Protein AF-A0A9P6N6Z7-F1 (afdb_monomer)

Mean predicted aligned error: 14.03 Å

Solvent-accessible surface area (backbone atoms only — not comparable to full-atom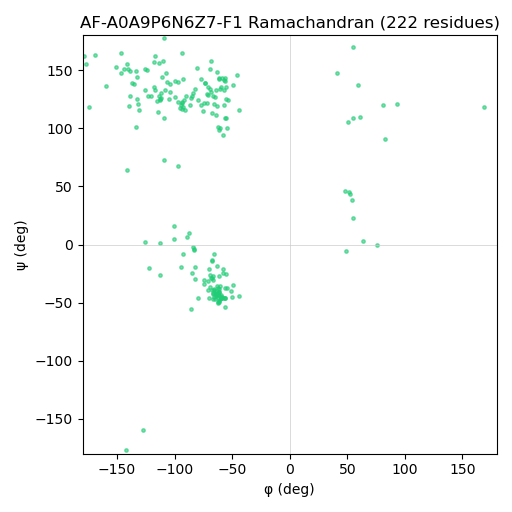 values): 13545 Å² total; per-residue (Å²): 134,88,87,88,78,89,86,85,85,86,78,91,86,90,84,91,84,88,83,84,89,80,95,73,78,93,70,88,68,78,80,78,77,77,75,71,78,76,74,77,78,51,69,67,64,59,51,46,61,36,63,29,75,44,78,46,77,44,58,71,94,42,78,60,56,83,86,56,52,42,68,58,45,29,52,38,48,38,50,26,29,54,73,70,64,40,59,57,97,86,40,73,52,62,64,78,38,30,39,78,43,83,55,79,81,72,103,68,63,38,53,29,40,39,38,34,24,61,19,39,63,55,40,50,50,51,62,70,47,34,44,79,32,35,39,70,56,28,80,60,34,62,47,76,71,64,66,32,78,29,75,35,43,68,36,49,61,85,64,44,71,86,42,68,67,52,50,48,49,38,20,57,69,60,76,42,68,64,82,47,55,74,47,57,42,71,73,41,72,43,57,86,92,48,61,44,20,28,35,39,35,27,19,58,47,61,68,58,31,53,45,42,66,71,66,46,46,44,53,96,92,38,77,42

Secondary structure (DSSP, 8-state):
-----------------------------------PPPPPPPHHHHHHTS--EEEEEPPTT--TTTT--HHHHHHHHHHHHHHTT-EETTEEP-EEEEEEEP--SSS----EEEEEESSHHHHHHHHHTHHHHHHHH-TT---PPP-EEEEEEEEETT--TTSHHHHHHHHHHTT--GGGEEEEEEEE---TT--EEEEEEEES-HHHHHHHHHH--EETTEE-

Sequence (224 aa):
MSLYVNHVLRPFWRTTTNRLWSTVASATQPAKQVKVPLKPPTNKMINEFKSAKIIIRVPVDKDPCVKLKPKELTCKINAALLMINAKIDDNIIQVKGASRLPSGDLLHCQDILLIHTYNHIAAHWILENCHCWTEIVHKDFTTMRPTFPVLLQSVPTKFDPADPNFIKELANQNHLPIEVFHTIHWLVKPIPPKTNGSLIIHVFDKLLAAKIGCSDLVFDGLVL

pLDDT: mean 78.18, std 20.42, range [26.92, 96.19]

Foldseek 3Di:
DDDDDDDDDDDDDDDDDDDDDDDDDDDPDDPDPPPDPPDPDDPVVVQQQAKDKDKDWADQVDDFPPVDDFVRLQVLQLVLQVVVVPDDPNHRQHWPIKDWDFPDDDDRTTTMIMTIGRGVVSVVSCVQCVQRRQCSSGVRRHDDHDWDKAKAWFAFLPQDQVDVVSLVQQCVQQVHDSQQWDGKDFPDRDDPPDGIGMIITIGRDPVVRVCCNVPATDDPNDGD

Structure (mmCIF, N/CA/C/O backbone):
data_AF-A0A9P6N6Z7-F1
#
_entry.id   AF-A0A9P6N6Z7-F1
#
loop_
_atom_site.group_PDB
_atom_site.id
_atom_site.type_symbol
_atom_site.label_atom_id
_atom_site.label_alt_id
_atom_site.label_comp_id
_atom_site.label_asym_id
_atom_site.label_entity_id
_atom_site.label_seq_id
_atom_site.pdbx_PDB_ins_code
_atom_site.Cartn_x
_atom_site.Cartn_y
_atom_site.Cartn_z
_atom_site.occupancy
_atom_site.B_iso_or_equiv
_atom_site.auth_seq_id
_atom_site.auth_comp_id
_atom_site.auth_asym_id
_atom_site.auth_atom_id
_atom_site.pdbx_PDB_model_num
ATOM 1 N N . MET A 1 1 ? 41.442 -16.146 55.920 1.00 34.59 1 MET A N 1
ATOM 2 C CA . MET A 1 1 ? 41.633 -16.510 54.497 1.00 34.59 1 MET A CA 1
ATOM 3 C C . MET A 1 1 ? 42.062 -17.969 54.486 1.00 34.59 1 MET A C 1
ATOM 5 O O . MET A 1 1 ? 43.150 -18.255 54.947 1.00 34.59 1 MET A O 1
ATOM 9 N N . SER A 1 2 ? 41.131 -18.920 54.397 1.00 29.80 2 SER A N 1
ATOM 10 C CA . SER A 1 2 ? 40.526 -19.441 53.158 1.00 29.80 2 SER A CA 1
ATOM 11 C C . SER A 1 2 ? 41.574 -19.855 52.127 1.00 29.80 2 SER A C 1
ATOM 13 O O . SER A 1 2 ? 42.195 -18.987 51.524 1.00 29.80 2 SER A O 1
ATOM 15 N N . LEU A 1 3 ? 41.758 -21.166 51.960 1.00 28.33 3 LEU A N 1
ATOM 16 C CA . LEU A 1 3 ? 41.359 -21.916 50.763 1.00 28.33 3 LEU A CA 1
ATOM 17 C C . LEU A 1 3 ? 41.622 -23.409 51.033 1.00 28.33 3 LEU A C 1
ATOM 19 O O . LEU A 1 3 ? 42.756 -23.808 51.273 1.00 28.33 3 LEU A O 1
ATOM 23 N N . TYR A 1 4 ? 40.570 -24.227 51.005 1.00 26.92 4 TYR A N 1
ATOM 24 C CA . TYR A 1 4 ? 40.668 -25.687 50.936 1.00 26.92 4 TYR A CA 1
ATOM 25 C C . TYR A 1 4 ? 39.936 -26.122 49.667 1.00 26.92 4 TYR A C 1
ATOM 27 O O . TYR A 1 4 ? 38.800 -25.712 49.429 1.00 26.92 4 TYR A O 1
ATOM 35 N N . VAL A 1 5 ? 40.615 -26.909 48.839 1.00 2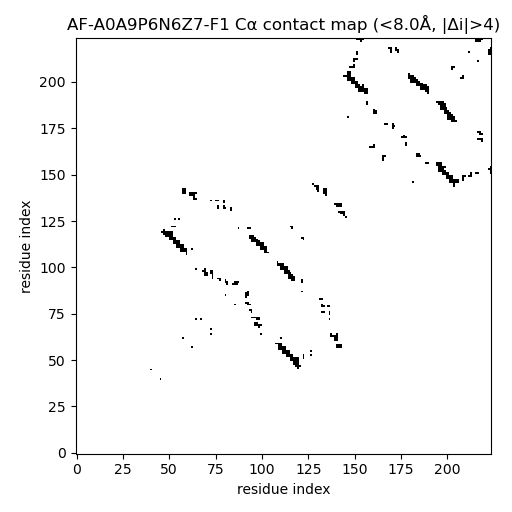9.58 5 VAL A N 1
ATOM 36 C CA . VAL A 1 5 ? 40.144 -27.416 47.548 1.00 29.58 5 VAL A CA 1
ATOM 37 C C . VAL A 1 5 ? 40.213 -28.939 47.596 1.00 29.58 5 VAL A C 1
ATOM 39 O O . VAL A 1 5 ? 41.276 -29.455 47.914 1.00 29.58 5 VAL A O 1
ATOM 42 N N . ASN A 1 6 ? 39.074 -29.568 47.256 1.00 29.89 6 ASN A N 1
ATOM 43 C CA . ASN A 1 6 ? 38.790 -30.898 46.666 1.00 29.89 6 ASN A CA 1
ATOM 44 C C . ASN A 1 6 ? 39.589 -32.128 47.153 1.00 29.89 6 ASN A C 1
ATOM 46 O O . ASN A 1 6 ? 40.765 -32.062 47.449 1.00 29.89 6 ASN A O 1
ATOM 50 N N . HIS A 1 7 ? 39.088 -33.358 47.215 1.00 27.53 7 HIS A N 1
ATOM 51 C CA . HIS A 1 7 ? 37.983 -34.122 46.617 1.00 27.53 7 HIS A CA 1
ATOM 52 C C . HIS A 1 7 ? 37.438 -35.052 47.759 1.00 27.53 7 HIS A C 1
ATOM 54 O O . HIS A 1 7 ? 37.930 -34.963 48.876 1.00 27.53 7 HIS A O 1
ATOM 60 N N . VAL A 1 8 ? 36.469 -35.974 47.676 1.00 30.36 8 VAL A N 1
ATOM 61 C CA . VAL A 1 8 ? 36.224 -37.048 46.704 1.00 30.36 8 VAL A CA 1
ATOM 62 C C . VAL A 1 8 ? 34.922 -37.818 47.083 1.00 30.36 8 VAL A C 1
ATOM 64 O O . VAL A 1 8 ? 34.523 -37.828 48.242 1.00 30.36 8 VAL A O 1
ATOM 67 N N . LEU A 1 9 ? 34.380 -38.556 46.100 1.00 28.14 9 LEU A N 1
ATOM 68 C CA . LEU A 1 9 ? 33.586 -39.809 46.157 1.00 28.14 9 LEU A CA 1
ATOM 69 C C . LEU A 1 9 ? 32.074 -39.793 46.484 1.00 28.14 9 LEU A C 1
ATOM 71 O O . LEU A 1 9 ? 31.627 -39.498 47.585 1.00 28.14 9 LEU A O 1
ATOM 75 N N . ARG A 1 10 ? 31.301 -40.301 45.506 1.00 39.69 10 ARG A N 1
ATOM 76 C CA . ARG A 1 10 ? 30.039 -41.048 45.706 1.00 39.69 10 ARG A CA 1
ATOM 77 C C . ARG A 1 10 ? 30.373 -42.506 46.065 1.00 39.69 10 ARG A C 1
ATOM 79 O O . ARG A 1 10 ? 31.397 -42.993 45.584 1.00 39.69 10 ARG A O 1
ATOM 86 N N . PRO A 1 11 ? 29.520 -43.223 46.821 1.00 37.03 11 PRO A N 1
ATOM 87 C CA . PRO A 1 11 ? 28.630 -44.240 46.207 1.00 37.03 11 PRO A CA 1
ATOM 88 C C . PRO A 1 11 ? 27.203 -44.252 46.832 1.00 37.03 11 PRO A C 1
ATOM 90 O O . PRO A 1 11 ? 27.003 -43.716 47.913 1.00 37.03 11 PRO A O 1
ATOM 93 N N . PHE A 1 12 ? 26.121 -44.629 46.123 1.00 34.72 12 PHE A N 1
ATOM 94 C CA . PHE A 1 12 ? 25.569 -46.003 45.954 1.00 34.72 12 PHE A CA 1
ATOM 95 C C . PHE A 1 12 ? 25.289 -46.658 47.333 1.00 34.72 12 PHE A C 1
ATOM 97 O O . PHE A 1 12 ? 26.226 -46.774 48.107 1.00 34.72 12 PHE A O 1
ATOM 104 N N . TRP A 1 13 ? 24.041 -46.874 47.798 1.00 30.17 13 TRP A N 1
ATOM 105 C CA . TRP A 1 13 ? 23.161 -48.056 47.606 1.00 30.17 13 TRP A CA 1
ATOM 106 C C . TRP A 1 13 ? 21.698 -47.793 48.094 1.00 30.17 13 TRP A C 1
ATOM 108 O O . TRP A 1 13 ? 21.442 -46.857 48.846 1.00 30.17 13 TRP A O 1
ATOM 118 N N . ARG A 1 14 ? 20.745 -48.641 47.656 1.00 32.81 14 ARG A N 1
ATOM 119 C CA . ARG A 1 14 ? 19.289 -48.716 47.987 1.00 32.81 14 ARG A CA 1
ATOM 120 C C . ARG A 1 14 ? 18.978 -49.146 49.438 1.00 32.81 14 ARG A C 1
ATOM 122 O O . ARG A 1 14 ? 19.764 -49.910 49.971 1.00 32.81 14 ARG A O 1
ATOM 129 N N . THR A 1 15 ? 17.774 -48.811 49.950 1.00 33.97 15 THR A N 1
ATOM 130 C CA . THR A 1 15 ? 16.633 -49.712 50.351 1.00 33.97 15 THR A CA 1
ATOM 131 C C . THR A 1 15 ? 15.584 -48.909 51.149 1.00 33.97 15 THR A C 1
ATOM 133 O O . THR A 1 15 ? 15.941 -48.215 52.089 1.00 33.97 15 THR A O 1
ATOM 136 N N . THR A 1 16 ? 14.331 -48.767 50.700 1.00 37.47 16 THR A N 1
ATOM 137 C CA . THR A 1 16 ? 13.156 -49.658 50.885 1.00 37.47 16 THR A CA 1
ATOM 138 C C . THR A 1 16 ? 12.727 -49.865 52.341 1.00 37.47 16 THR A C 1
ATOM 140 O O . THR A 1 16 ? 13.334 -50.657 53.052 1.00 37.47 16 THR A O 1
ATOM 143 N N . THR A 1 17 ? 11.573 -49.302 52.718 1.00 35.84 17 THR A N 1
ATOM 144 C CA . THR A 1 17 ? 10.647 -49.942 53.666 1.00 35.84 17 THR A CA 1
ATOM 145 C C . THR A 1 17 ? 9.229 -49.920 53.094 1.00 35.84 17 THR A C 1
ATOM 147 O O . THR A 1 17 ? 8.630 -48.876 52.847 1.00 35.84 17 THR A O 1
ATOM 150 N N . ASN A 1 18 ? 8.721 -51.126 52.842 1.00 35.78 18 ASN A N 1
ATOM 151 C CA . ASN A 1 18 ? 7.330 -51.416 52.531 1.00 35.78 18 ASN A CA 1
ATOM 152 C C . ASN A 1 18 ? 6.476 -51.236 53.796 1.00 35.78 18 ASN A C 1
ATOM 154 O O . ASN A 1 18 ? 6.821 -51.777 54.846 1.00 35.78 18 ASN A O 1
ATOM 158 N N . ARG A 1 19 ? 5.316 -50.582 53.676 1.00 34.50 19 ARG A N 1
ATOM 159 C CA . ARG A 1 19 ? 4.151 -50.873 54.525 1.00 34.50 19 ARG A CA 1
ATOM 160 C C . ARG A 1 19 ? 3.068 -51.503 53.660 1.00 34.50 19 ARG A C 1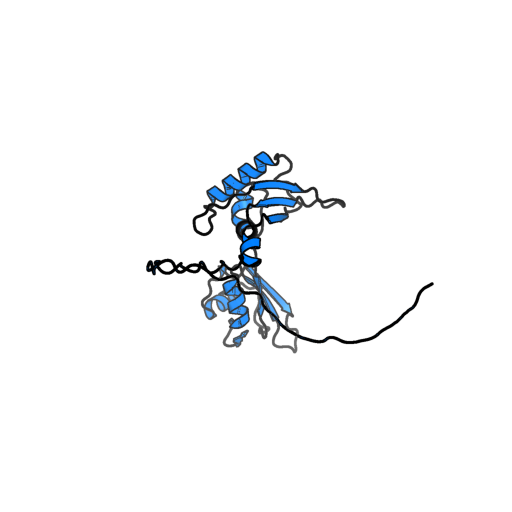
ATOM 162 O O . ARG A 1 19 ? 2.707 -50.959 52.621 1.00 34.50 19 ARG A O 1
ATOM 169 N N . LEU A 1 20 ? 2.612 -52.672 54.101 1.00 38.78 20 LEU A N 1
ATOM 170 C CA . LEU A 1 20 ? 1.551 -53.475 53.502 1.00 38.78 20 LEU A CA 1
ATOM 171 C C . LEU A 1 20 ? 0.188 -53.158 54.147 1.00 38.78 20 LEU A C 1
ATOM 173 O O . LEU A 1 20 ? 0.139 -52.656 55.269 1.00 38.78 20 LEU A O 1
ATOM 177 N N . TRP A 1 21 ? -0.860 -53.601 53.441 1.00 29.50 21 TRP A N 1
ATOM 178 C CA . TRP A 1 21 ? -2.305 -53.648 53.745 1.00 29.50 21 TRP A CA 1
ATOM 179 C C . TRP A 1 21 ? -3.096 -52.428 53.241 1.00 29.50 21 TRP A C 1
ATOM 181 O O . TRP A 1 21 ? -2.801 -51.297 53.595 1.00 29.50 21 TRP A O 1
ATOM 191 N N . SER A 1 22 ? -4.112 -52.568 52.384 1.00 34.16 22 SER A N 1
ATOM 192 C CA . SER A 1 22 ? -5.054 -53.678 52.171 1.00 34.16 22 SER A CA 1
ATOM 193 C C . SER A 1 22 ? -5.560 -53.733 50.719 1.00 34.16 22 SER A C 1
ATOM 195 O O . SER A 1 22 ? -5.609 -52.723 50.019 1.00 34.16 22 SER A O 1
ATOM 197 N N . THR A 1 23 ? -5.936 -54.932 50.271 1.00 43.78 23 THR A N 1
ATOM 198 C CA . THR A 1 23 ? -6.615 -55.181 48.994 1.00 43.78 23 THR A CA 1
ATOM 199 C C . THR A 1 23 ? -8.085 -54.789 49.124 1.00 43.78 23 THR A C 1
ATOM 201 O O . THR A 1 23 ? -8.802 -55.376 49.930 1.00 43.78 23 THR A O 1
ATOM 204 N N . VAL A 1 24 ? -8.543 -53.836 48.311 1.00 37.16 24 VAL A N 1
ATOM 205 C CA . VAL A 1 24 ? -9.971 -53.571 48.091 1.00 37.16 24 VAL A CA 1
ATOM 206 C C . VAL A 1 24 ? -10.276 -53.829 46.620 1.00 37.16 24 VAL A C 1
ATOM 208 O O . VAL A 1 24 ? -9.509 -53.450 45.737 1.00 37.16 24 VAL A O 1
ATOM 211 N N . ALA A 1 25 ? -11.367 -54.561 46.414 1.00 37.50 25 ALA A N 1
ATOM 212 C CA . ALA A 1 25 ? -11.819 -55.190 45.185 1.00 37.50 25 ALA A CA 1
ATOM 213 C C . ALA A 1 25 ? -11.754 -54.308 43.926 1.00 37.50 25 ALA A C 1
ATOM 215 O O . ALA A 1 25 ? -12.013 -53.105 43.959 1.00 37.50 25 ALA A O 1
ATOM 216 N N . SER A 1 26 ? -11.469 -54.963 42.799 1.00 41.62 26 SER A N 1
ATOM 217 C CA . SER A 1 26 ? -11.518 -54.408 41.450 1.00 41.62 26 SER A CA 1
ATOM 218 C C . SER A 1 26 ? -12.882 -53.786 41.148 1.00 41.62 26 SER A C 1
ATOM 220 O O . SER A 1 26 ? -13.825 -54.479 40.776 1.00 41.62 26 SER A O 1
ATOM 222 N N . ALA A 1 27 ? -12.971 -52.464 41.251 1.00 42.06 27 ALA A N 1
ATOM 223 C CA . ALA A 1 27 ? -13.946 -51.692 40.504 1.00 42.06 27 ALA A CA 1
ATOM 224 C C . ALA A 1 27 ? -13.281 -51.282 39.188 1.00 42.06 27 ALA A C 1
ATOM 226 O O . ALA A 1 27 ? -12.286 -50.554 39.193 1.00 42.06 27 ALA A O 1
ATOM 227 N N . THR A 1 28 ? -13.808 -51.767 38.065 1.00 45.19 28 THR A N 1
ATOM 228 C CA . THR A 1 28 ? -13.439 -51.312 36.722 1.00 45.19 28 THR A CA 1
ATOM 229 C C . THR A 1 28 ? -13.704 -49.810 36.635 1.00 45.19 28 THR A C 1
ATOM 231 O O . THR A 1 28 ? -14.829 -49.375 36.400 1.00 45.19 28 THR A O 1
ATOM 234 N N . GLN A 1 29 ? -12.679 -48.998 36.890 1.00 45.88 29 GLN A N 1
ATOM 235 C CA . GLN A 1 29 ? -12.749 -47.563 36.651 1.00 45.88 29 GLN A CA 1
ATOM 236 C C . GLN A 1 29 ? -12.805 -47.346 35.134 1.00 45.88 29 GLN A C 1
ATOM 238 O O . GLN A 1 29 ? -11.970 -47.912 34.421 1.00 45.88 29 GLN A O 1
ATOM 243 N N . PRO A 1 30 ? -13.739 -46.529 34.612 1.00 45.84 30 PRO A N 1
ATOM 244 C CA . PRO A 1 30 ? -13.635 -46.080 33.234 1.00 45.84 30 PRO A CA 1
ATOM 245 C C . PRO A 1 30 ? -12.287 -45.371 33.085 1.00 45.84 30 PRO A C 1
ATOM 247 O O . PRO A 1 30 ? -11.894 -44.591 33.957 1.00 45.84 30 PRO A O 1
ATOM 250 N N . ALA A 1 31 ? -11.556 -45.702 32.020 1.00 50.56 31 ALA A N 1
ATOM 251 C CA . ALA A 1 31 ? -10.225 -45.177 31.750 1.00 50.56 31 ALA A CA 1
ATOM 252 C C . ALA A 1 31 ? -10.191 -43.662 32.004 1.00 50.56 31 ALA A C 1
ATOM 254 O O . ALA A 1 31 ? -10.888 -42.896 31.334 1.00 50.56 31 ALA A O 1
ATOM 255 N N . LYS A 1 32 ? -9.398 -43.227 32.994 1.00 51.97 32 LYS A N 1
ATOM 256 C CA . LYS A 1 32 ? -9.115 -41.806 33.205 1.00 51.97 32 LYS A CA 1
ATOM 257 C C . LYS A 1 32 ? -8.534 -41.283 31.900 1.00 51.97 32 LYS A C 1
ATOM 259 O O . LYS A 1 32 ? -7.407 -41.629 31.551 1.00 51.97 32 LYS A O 1
ATOM 264 N N . GLN A 1 33 ? -9.304 -40.470 31.180 1.00 57.59 33 GLN A N 1
ATOM 265 C CA . GLN A 1 33 ? -8.781 -39.710 30.057 1.00 57.59 33 GLN A CA 1
ATOM 266 C C . GLN A 1 33 ? -7.609 -38.889 30.586 1.00 57.59 33 GLN A C 1
ATOM 268 O O . GLN A 1 33 ? -7.783 -37.965 31.385 1.00 57.59 33 GLN A O 1
ATOM 273 N N . VAL A 1 34 ? -6.399 -39.275 30.188 1.00 57.56 34 VAL A N 1
ATOM 274 C CA . VAL A 1 34 ? -5.201 -38.481 30.416 1.00 57.56 34 VAL A CA 1
ATOM 275 C C . VAL A 1 34 ? -5.431 -37.188 29.645 1.00 57.56 34 VAL A C 1
ATOM 277 O O . VAL A 1 34 ? -5.328 -37.165 28.421 1.00 57.56 34 VAL A O 1
ATOM 280 N N . LYS A 1 35 ? -5.811 -36.115 30.349 1.00 63.41 35 LYS A N 1
ATOM 281 C CA . LYS A 1 35 ? -5.791 -34.768 29.781 1.00 63.41 35 LYS A CA 1
ATOM 282 C C . LYS A 1 35 ? -4.337 -34.487 29.427 1.00 63.41 35 LYS A C 1
ATOM 284 O O . LYS A 1 35 ? -3.536 -34.177 30.306 1.00 63.41 35 LYS A O 1
ATOM 289 N N . VAL A 1 36 ? -3.989 -34.664 28.156 1.00 65.50 36 VAL A N 1
ATOM 290 C CA . VAL A 1 36 ? -2.710 -34.202 27.622 1.00 65.50 36 VAL A CA 1
ATOM 291 C C . VAL A 1 36 ? -2.619 -32.715 27.980 1.00 65.50 36 VAL A C 1
ATOM 293 O O . VAL A 1 36 ? -3.565 -31.981 27.675 1.00 65.50 36 VAL A O 1
ATOM 296 N N . PRO A 1 37 ? -1.559 -32.254 28.667 1.00 68.00 37 PRO A N 1
ATOM 297 C CA . PRO A 1 37 ? -1.398 -30.835 28.936 1.00 68.00 37 PRO A CA 1
ATOM 298 C C . PRO A 1 37 ? -1.409 -30.105 27.596 1.00 68.00 37 PRO A C 1
ATOM 300 O O . PRO A 1 37 ? -0.586 -30.411 26.727 1.00 68.00 37 PRO A O 1
ATOM 303 N N . LEU A 1 38 ? -2.355 -29.181 27.396 1.00 74.75 38 LEU A N 1
ATOM 304 C CA . LEU A 1 38 ? -2.314 -28.323 26.219 1.00 74.75 38 LEU A CA 1
ATOM 305 C C . LEU A 1 38 ? -0.950 -27.636 26.208 1.00 74.75 38 LEU A C 1
ATOM 307 O O . LEU A 1 38 ? -0.553 -27.016 27.198 1.00 74.75 38 LEU A O 1
ATOM 311 N N . LYS A 1 39 ? -0.220 -27.776 25.096 1.00 80.62 39 LYS A N 1
ATOM 312 C CA . LYS A 1 39 ? 1.012 -27.014 24.903 1.00 80.62 39 LYS A CA 1
ATOM 313 C C . LYS A 1 39 ? 0.665 -25.530 25.056 1.00 80.62 39 LYS A C 1
ATOM 315 O O . LYS A 1 39 ? -0.362 -25.105 24.519 1.00 80.62 39 LYS A O 1
ATOM 320 N N . PRO A 1 40 ? 1.483 -24.750 25.782 1.00 82.62 40 PRO A N 1
ATOM 321 C CA . PRO A 1 40 ? 1.248 -23.323 25.898 1.00 82.62 40 PRO A CA 1
ATOM 322 C C . PRO A 1 40 ? 1.203 -22.702 24.493 1.00 82.62 40 PRO A C 1
ATOM 324 O O . PRO A 1 40 ? 1.937 -23.154 23.604 1.00 82.62 40 PRO A O 1
ATOM 327 N N . PRO A 1 41 ? 0.339 -21.698 24.271 1.00 83.75 41 PRO A N 1
ATOM 328 C CA . PRO A 1 41 ? 0.243 -21.039 22.980 1.00 83.75 41 PRO A CA 1
ATOM 329 C C . PRO A 1 41 ? 1.608 -20.481 22.579 1.00 83.75 41 PRO A C 1
ATOM 331 O O . PRO A 1 41 ? 2.377 -19.993 23.409 1.00 83.75 41 PRO A O 1
ATOM 334 N N . THR A 1 42 ? 1.927 -20.570 21.290 1.00 88.50 42 THR A N 1
ATOM 335 C CA . THR A 1 42 ? 3.196 -20.055 20.775 1.00 88.50 42 THR A CA 1
ATOM 336 C C . THR A 1 42 ? 3.265 -18.542 20.981 1.00 88.50 42 THR A C 1
ATOM 338 O O . THR A 1 42 ? 2.253 -17.850 20.873 1.00 88.50 42 THR A O 1
ATOM 341 N N . ASN A 1 43 ? 4.470 -18.002 21.186 1.00 84.75 43 ASN A N 1
ATOM 342 C CA . ASN A 1 43 ? 4.690 -16.553 21.275 1.00 84.75 43 ASN A CA 1
ATOM 343 C C . ASN A 1 43 ? 4.049 -15.782 20.115 1.00 84.75 43 ASN A C 1
ATOM 345 O O . ASN A 1 43 ? 3.538 -14.691 20.336 1.00 84.75 43 ASN A O 1
ATOM 349 N N . LYS A 1 44 ? 4.030 -16.363 18.908 1.00 82.56 44 LYS A N 1
ATOM 350 C CA . LYS A 1 44 ? 3.342 -15.800 17.742 1.00 82.56 44 LYS A CA 1
ATOM 351 C C . LYS A 1 44 ? 1.853 -15.559 18.022 1.00 82.56 44 LYS A C 1
ATOM 353 O O . LYS A 1 44 ? 1.414 -14.420 17.921 1.00 82.56 44 LYS A O 1
ATOM 358 N N . MET A 1 45 ? 1.131 -16.586 18.479 1.00 82.56 45 MET A N 1
ATOM 359 C CA . MET A 1 45 ? -0.290 -16.479 18.834 1.00 82.56 45 MET A CA 1
ATOM 360 C C . MET A 1 45 ? -0.508 -15.443 19.935 1.00 82.56 45 MET A C 1
ATOM 362 O O . MET A 1 45 ? -1.373 -14.592 19.815 1.00 82.56 45 MET A O 1
ATOM 366 N N . ILE A 1 46 ? 0.305 -15.458 20.997 1.00 83.25 46 ILE A N 1
ATOM 367 C CA . ILE A 1 46 ? 0.173 -14.483 22.094 1.00 83.25 46 ILE A CA 1
ATOM 368 C C . ILE A 1 46 ? 0.383 -13.053 21.580 1.00 83.25 46 ILE A C 1
ATOM 370 O O . ILE A 1 46 ? -0.315 -12.129 21.996 1.00 83.25 46 ILE A O 1
ATOM 374 N N . ASN A 1 47 ? 1.363 -12.855 20.6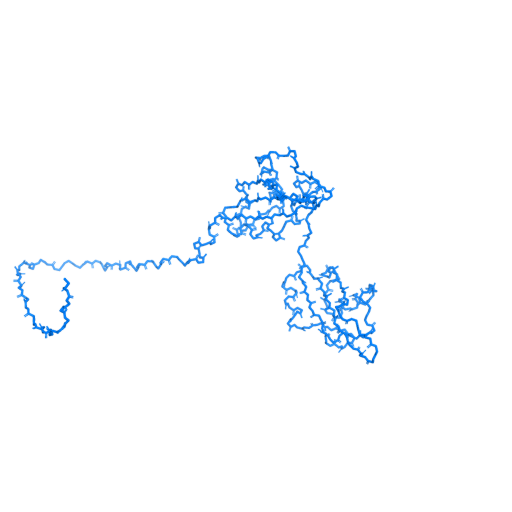97 1.00 81.25 47 ASN A N 1
ATOM 375 C CA . ASN A 1 47 ? 1.713 -11.537 20.192 1.00 81.25 47 ASN A CA 1
ATOM 376 C C . ASN A 1 47 ? 0.656 -10.978 19.239 1.00 81.25 47 ASN A C 1
ATOM 378 O O . ASN A 1 47 ? 0.449 -9.772 19.243 1.00 81.25 47 ASN A O 1
ATOM 382 N N . GLU A 1 48 ? -0.044 -11.823 18.482 1.00 78.75 48 GLU A N 1
ATOM 383 C CA . GLU A 1 48 ? -1.144 -11.398 17.608 1.00 78.75 48 GLU A CA 1
ATOM 384 C C . GLU A 1 48 ? -2.233 -10.643 18.382 1.00 78.75 48 GLU A C 1
ATOM 386 O O . GLU A 1 48 ? -2.718 -9.624 17.897 1.00 78.75 48 GLU A O 1
ATOM 391 N N . PHE A 1 49 ? -2.534 -11.054 19.619 1.00 79.31 49 PHE A N 1
ATOM 392 C CA . PHE A 1 49 ? -3.545 -10.414 20.471 1.00 79.31 49 PHE A CA 1
ATOM 393 C C . PHE A 1 49 ? -3.052 -9.185 21.246 1.00 79.31 49 PHE A C 1
ATOM 395 O O . PHE A 1 49 ? -3.848 -8.538 21.929 1.00 79.31 49 PHE A O 1
ATOM 402 N N . LYS A 1 50 ? -1.760 -8.837 21.188 1.00 85.38 50 LYS A N 1
ATOM 403 C CA . LYS A 1 50 ? -1.257 -7.664 21.915 1.00 85.38 50 LYS A CA 1
ATOM 404 C C . LYS A 1 50 ? -1.690 -6.375 21.237 1.00 85.38 50 LYS A C 1
ATOM 406 O O . LYS A 1 50 ? -1.617 -6.239 20.019 1.00 85.38 50 LYS A O 1
ATOM 411 N N . SER A 1 51 ? -2.072 -5.395 22.050 1.00 87.06 51 SER A N 1
ATOM 412 C CA . SER A 1 51 ? -2.361 -4.049 21.565 1.00 87.06 51 SER A CA 1
ATOM 413 C C . SER A 1 51 ? -1.145 -3.435 20.882 1.00 87.06 51 SER A C 1
ATOM 415 O O . SER A 1 51 ? -0.036 -3.475 21.415 1.00 87.06 51 SER A O 1
ATOM 417 N N . ALA A 1 52 ? -1.382 -2.813 19.732 1.00 90.06 52 ALA A N 1
ATOM 418 C CA . ALA A 1 52 ? -0.351 -2.183 18.926 1.00 90.06 52 ALA A CA 1
ATOM 419 C C . ALA A 1 52 ? -0.598 -0.678 18.795 1.00 90.06 52 ALA A C 1
ATOM 421 O O . ALA A 1 52 ? -1.723 -0.183 18.942 1.00 90.06 52 ALA A O 1
ATOM 422 N N . LYS A 1 53 ? 0.480 0.052 18.515 1.00 90.00 53 LYS A N 1
ATOM 423 C CA . LYS A 1 53 ? 0.446 1.480 18.210 1.00 90.00 53 LYS A CA 1
ATOM 424 C C . LYS A 1 53 ? 0.965 1.683 16.798 1.00 90.00 53 LYS A C 1
ATOM 426 O O . LYS A 1 53 ? 1.986 1.096 16.448 1.00 90.00 53 LYS A O 1
ATOM 431 N N . ILE A 1 54 ? 0.288 2.516 16.024 1.00 90.00 54 ILE A N 1
ATOM 432 C CA . ILE A 1 54 ? 0.731 2.900 14.683 1.00 90.00 54 ILE A CA 1
ATOM 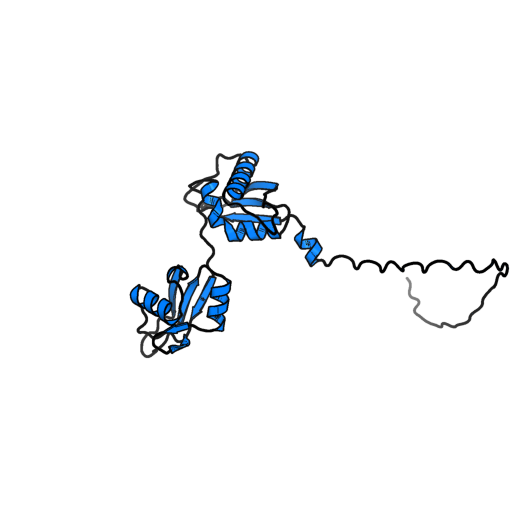433 C C . ILE A 1 54 ? 0.841 4.412 14.586 1.00 90.00 54 ILE A C 1
ATOM 435 O O . ILE A 1 54 ? 0.125 5.149 15.265 1.00 90.00 54 ILE A O 1
ATOM 439 N N . ILE A 1 55 ? 1.765 4.842 13.739 1.00 87.44 55 ILE A N 1
ATOM 440 C CA . ILE A 1 55 ? 2.059 6.237 13.457 1.00 87.44 55 ILE A CA 1
ATOM 441 C C . ILE A 1 55 ? 1.705 6.487 11.998 1.00 87.44 55 ILE A C 1
ATOM 443 O O . ILE A 1 55 ? 2.239 5.821 11.112 1.00 87.44 55 ILE A O 1
ATOM 447 N N . ILE A 1 56 ? 0.824 7.454 11.760 1.00 84.12 56 ILE A N 1
ATOM 448 C CA . ILE A 1 56 ? 0.514 7.944 10.419 1.00 84.12 56 ILE A CA 1
ATOM 449 C C . ILE A 1 56 ? 1.024 9.370 10.312 1.00 84.12 56 ILE A C 1
ATOM 451 O O . ILE A 1 56 ? 0.712 10.223 11.144 1.00 84.12 56 ILE A O 1
ATOM 455 N N . ARG A 1 57 ? 1.843 9.601 9.291 1.00 78.81 57 ARG A N 1
ATOM 456 C CA . ARG A 1 57 ? 2.420 10.907 8.996 1.00 78.81 57 ARG A CA 1
ATOM 457 C C . ARG A 1 57 ? 1.426 11.731 8.191 1.00 78.81 57 ARG A C 1
ATOM 459 O O . ARG A 1 57 ? 0.892 11.244 7.197 1.00 78.81 57 ARG A O 1
ATOM 466 N N . VAL A 1 58 ? 1.197 12.964 8.622 1.00 72.94 58 VAL A N 1
ATOM 467 C CA . VAL A 1 58 ? 0.366 13.936 7.911 1.00 72.94 58 VAL A CA 1
ATOM 468 C C . VAL A 1 58 ? 1.270 14.784 6.998 1.00 72.94 58 VAL A C 1
ATOM 470 O O . VAL A 1 58 ? 2.423 15.046 7.361 1.00 72.94 58 VAL A O 1
ATOM 473 N N . PRO A 1 59 ? 0.822 15.163 5.787 1.00 67.06 59 PRO A N 1
ATOM 474 C CA . PRO A 1 59 ? 1.560 16.101 4.939 1.00 67.06 59 PRO A CA 1
ATOM 475 C C . PRO A 1 59 ? 1.720 17.480 5.609 1.00 67.06 59 PRO A C 1
ATOM 477 O O . PRO A 1 59 ? 0.811 17.951 6.279 1.00 67.06 59 PRO A O 1
ATOM 480 N N . VAL A 1 60 ? 2.882 18.115 5.417 1.00 60.28 60 VAL A N 1
ATOM 481 C CA . VAL A 1 60 ? 3.345 19.313 6.159 1.00 60.28 60 VAL A CA 1
ATOM 482 C C . VAL A 1 60 ? 2.504 20.564 5.884 1.00 60.28 60 VAL A C 1
ATOM 484 O O . VAL A 1 60 ? 2.341 21.408 6.760 1.00 60.28 60 VAL A O 1
ATOM 487 N N . ASP A 1 61 ? 1.933 20.677 4.686 1.00 60.75 61 ASP A N 1
ATOM 488 C CA . ASP A 1 61 ? 1.276 21.911 4.229 1.00 60.75 61 ASP A CA 1
ATOM 489 C C . ASP A 1 61 ? -0.165 22.058 4.726 1.00 60.75 61 ASP A C 1
ATOM 491 O O . ASP A 1 61 ? -0.845 23.047 4.438 1.00 60.75 61 ASP A O 1
ATOM 495 N N . LYS A 1 62 ? -0.668 21.047 5.433 1.00 60.06 62 LYS A N 1
ATOM 496 C CA . LYS A 1 62 ? -2.053 20.973 5.862 1.00 60.06 62 LYS A CA 1
ATOM 497 C C . LYS A 1 62 ? -2.109 20.444 7.279 1.00 60.06 62 LYS A C 1
ATOM 499 O O . LYS A 1 62 ? -1.598 19.365 7.551 1.00 60.06 62 LYS A O 1
ATOM 504 N N . ASP A 1 63 ? -2.795 21.170 8.152 1.00 61.88 63 ASP A N 1
ATOM 505 C CA . ASP A 1 63 ? -2.975 20.770 9.546 1.00 61.88 63 ASP A CA 1
ATOM 506 C C . ASP A 1 63 ? -4.440 20.342 9.795 1.00 61.88 63 ASP A C 1
ATOM 508 O O . ASP A 1 63 ? -5.245 21.076 10.381 1.00 61.88 63 ASP A O 1
ATOM 512 N N . PRO A 1 64 ? -4.850 19.164 9.276 1.00 56.53 64 PRO A N 1
ATOM 513 C CA . PRO A 1 64 ? -6.231 18.686 9.291 1.00 56.53 64 PRO A CA 1
ATOM 514 C C . PRO A 1 64 ? -6.790 18.457 10.699 1.00 56.53 64 PRO A C 1
ATOM 516 O O . PRO A 1 64 ? -8.002 18.341 10.875 1.00 56.53 64 PRO A O 1
ATOM 519 N N . CYS A 1 65 ? -5.925 18.333 11.710 1.00 56.22 65 CYS A N 1
ATOM 520 C CA . CYS A 1 65 ? -6.302 17.774 13.004 1.00 56.22 65 CYS A CA 1
ATOM 521 C C . CYS A 1 65 ? -5.978 18.666 14.213 1.00 56.22 65 CYS A C 1
ATOM 523 O O . CYS A 1 65 ? -6.321 18.249 15.320 1.00 56.22 65 CYS A O 1
ATOM 525 N N . VAL A 1 66 ? -5.423 19.884 14.050 1.00 58.31 66 VAL A N 1
ATOM 526 C CA . VAL A 1 66 ? -5.095 20.810 15.174 1.00 58.31 66 VAL A CA 1
ATOM 527 C C . VAL A 1 66 ? -6.189 20.907 16.214 1.00 58.31 66 VAL A C 1
ATOM 529 O O . VAL A 1 66 ? -5.930 20.955 17.414 1.00 58.31 66 VAL A O 1
ATOM 532 N N . LYS A 1 67 ? -7.427 21.021 15.733 1.00 66.38 67 LYS A N 1
ATOM 533 C CA . LYS A 1 67 ? -8.556 21.464 16.546 1.00 66.38 67 LYS A CA 1
ATOM 534 C C . LYS A 1 67 ? -9.312 20.305 17.191 1.00 66.38 67 LYS A C 1
ATOM 536 O O . LYS A 1 67 ? -10.199 20.560 17.998 1.00 66.38 67 LYS A O 1
ATOM 541 N N . LEU A 1 68 ? -8.997 19.055 16.842 1.00 76.38 68 LEU A N 1
ATOM 542 C CA . LEU A 1 68 ? -9.753 17.893 17.309 1.00 76.38 68 LEU A CA 1
ATOM 543 C C . LEU A 1 68 ? -9.186 17.359 18.621 1.00 76.38 68 LEU A C 1
ATOM 545 O O . LEU A 1 68 ? -8.004 17.029 18.729 1.00 76.38 68 LEU A O 1
ATOM 549 N N . LYS A 1 69 ? -10.056 17.199 19.622 1.00 85.31 69 LYS A N 1
ATOM 550 C CA . LYS A 1 69 ? -9.673 16.524 20.867 1.00 85.31 69 LYS A CA 1
ATOM 551 C C . LYS A 1 69 ? -9.440 15.028 20.601 1.00 85.31 69 LYS A C 1
ATOM 553 O O . LYS A 1 69 ? -10.130 14.452 19.760 1.00 85.31 69 LYS A O 1
ATOM 558 N N . PRO A 1 70 ? -8.570 14.340 21.367 1.00 87.75 70 PRO A N 1
ATOM 559 C CA . PRO A 1 70 ? -8.290 12.911 21.172 1.00 87.75 70 PRO A CA 1
ATOM 560 C C . PRO A 1 70 ? -9.540 12.017 21.108 1.00 87.75 70 PRO A C 1
ATOM 562 O O . PRO A 1 70 ? -9.634 11.118 20.274 1.00 87.75 70 PRO A O 1
ATOM 565 N N . LYS A 1 71 ? -10.547 12.290 21.950 1.00 90.62 71 LYS A N 1
ATOM 566 C CA . LYS A 1 71 ? -11.825 11.557 21.932 1.00 90.62 71 LYS A CA 1
ATOM 567 C C . LYS A 1 71 ? -12.599 11.771 20.629 1.00 90.62 71 LYS A C 1
ATOM 569 O O . LYS A 1 71 ? -13.053 10.803 20.033 1.00 90.62 71 LYS A O 1
ATOM 574 N N . GLU A 1 72 ? -12.715 13.016 20.177 1.00 90.31 72 GLU A N 1
ATOM 575 C CA . GLU A 1 72 ? -13.412 13.367 18.932 1.00 90.31 72 GLU A CA 1
ATOM 576 C C . GLU A 1 72 ? -12.715 12.746 17.719 1.00 90.31 72 GLU A C 1
ATOM 578 O O . GLU A 1 72 ? -13.370 12.153 16.865 1.00 90.31 72 GLU A O 1
ATOM 583 N N . LEU A 1 73 ? -11.382 12.815 17.684 1.00 89.00 73 LEU A N 1
ATOM 584 C CA . LEU A 1 73 ? -10.557 12.176 16.663 1.00 89.00 73 LEU A CA 1
ATOM 585 C C . LEU A 1 73 ? -10.782 10.657 16.628 1.00 89.00 73 LEU A C 1
ATOM 587 O O . LEU A 1 73 ? -10.997 10.090 15.561 1.00 89.00 73 LEU A O 1
ATOM 591 N N . THR A 1 74 ? -10.792 10.008 17.794 1.00 93.50 74 THR A N 1
ATOM 592 C CA . THR A 1 74 ? -11.062 8.566 17.912 1.00 93.50 74 THR A CA 1
ATOM 593 C C . THR A 1 74 ? -12.444 8.214 17.354 1.00 93.50 74 THR A C 1
ATOM 595 O O . THR A 1 74 ? -12.570 7.270 16.576 1.00 93.50 74 THR A O 1
ATOM 598 N N . CYS A 1 75 ? -13.477 8.991 17.701 1.00 94.38 75 CYS A N 1
ATOM 599 C CA . CYS A 1 75 ? -14.830 8.786 17.184 1.00 94.38 75 CYS A CA 1
ATOM 600 C C . CYS A 1 75 ? -14.895 8.944 15.662 1.00 94.38 75 CYS A C 1
ATOM 602 O O . CYS A 1 75 ? -15.501 8.109 14.996 1.00 94.38 75 CYS A O 1
ATOM 604 N N . LYS A 1 76 ? -14.240 9.969 15.101 1.00 92.94 76 LYS A N 1
ATOM 605 C CA . LYS A 1 76 ? -14.191 10.177 13.647 1.00 92.94 76 LYS A CA 1
ATOM 606 C C . LYS A 1 76 ? -13.484 9.041 12.918 1.00 92.94 76 LYS A C 1
ATOM 608 O O . LYS A 1 76 ? -13.984 8.590 11.896 1.00 92.94 76 LYS A O 1
ATOM 613 N N . ILE A 1 77 ? -12.361 8.553 13.448 1.00 93.75 77 ILE A N 1
ATOM 614 C CA . ILE A 1 77 ? -11.643 7.413 12.861 1.00 93.75 77 ILE A CA 1
ATOM 615 C C . ILE A 1 77 ? -12.531 6.170 12.870 1.00 93.75 77 ILE A C 1
ATOM 617 O O . ILE A 1 77 ? -12.696 5.540 11.832 1.00 93.75 77 ILE A O 1
ATOM 621 N N . ASN A 1 78 ? -13.158 5.841 14.001 1.00 96.19 78 ASN A N 1
ATOM 622 C CA . ASN A 1 78 ? -14.059 4.689 14.067 1.00 96.19 78 ASN A CA 1
ATOM 623 C C . ASN A 1 78 ? -15.266 4.839 13.125 1.00 96.19 78 ASN A C 1
ATOM 625 O O . ASN A 1 78 ? -15.654 3.866 12.487 1.00 96.19 78 ASN A O 1
ATOM 629 N N . ALA A 1 79 ? -15.824 6.044 12.976 1.00 95.81 79 ALA A N 1
ATOM 630 C CA . ALA A 1 79 ? -16.892 6.308 12.012 1.00 95.81 79 ALA A CA 1
ATOM 631 C C . ALA A 1 79 ? -16.426 6.125 10.556 1.00 95.81 79 ALA A C 1
ATOM 633 O O . ALA A 1 79 ? -17.135 5.510 9.764 1.00 95.81 79 ALA A O 1
ATOM 634 N N . ALA A 1 80 ? -15.225 6.598 10.210 1.00 95.00 80 ALA A N 1
ATOM 635 C CA . ALA A 1 80 ? -14.641 6.413 8.883 1.00 95.00 80 ALA A CA 1
ATOM 636 C C . ALA A 1 80 ? -14.371 4.932 8.575 1.00 95.00 80 ALA A C 1
ATOM 638 O O . ALA A 1 80 ? -14.718 4.457 7.497 1.00 95.00 80 ALA A O 1
ATOM 639 N N . LEU A 1 81 ? -13.817 4.184 9.536 1.00 95.88 81 LEU A N 1
ATOM 640 C CA . LEU A 1 81 ? -13.591 2.740 9.409 1.00 95.88 81 LEU A CA 1
ATOM 641 C C . LEU A 1 81 ? -14.906 1.971 9.210 1.00 95.88 81 LEU A C 1
ATOM 643 O O . LEU A 1 81 ? -14.973 1.077 8.369 1.00 95.88 81 LEU A O 1
ATOM 647 N N . LEU A 1 82 ? -15.967 2.350 9.927 1.00 95.75 82 LEU A N 1
ATOM 648 C CA . LEU A 1 82 ? -17.306 1.793 9.723 1.00 95.75 82 LEU A CA 1
ATOM 649 C C . LEU A 1 82 ? -17.867 2.131 8.336 1.00 95.75 82 LEU A C 1
ATOM 651 O O . LEU A 1 82 ? -18.435 1.259 7.685 1.00 95.75 82 LEU A O 1
ATOM 655 N N . MET A 1 83 ? -17.681 3.368 7.865 1.00 96.19 83 MET A N 1
ATOM 656 C CA . MET A 1 83 ? -18.159 3.819 6.554 1.00 96.19 83 MET A CA 1
ATOM 657 C C . MET A 1 83 ? -17.542 3.019 5.401 1.00 96.19 83 MET A C 1
ATOM 659 O O . MET A 1 83 ? -18.233 2.724 4.430 1.00 96.19 83 MET A O 1
ATOM 663 N N . ILE A 1 84 ? -16.273 2.618 5.521 1.00 95.06 84 ILE A N 1
ATOM 664 C CA . ILE A 1 84 ? -15.603 1.761 4.529 1.00 95.06 84 ILE A CA 1
ATOM 665 C C . ILE A 1 84 ? -15.793 0.259 4.786 1.00 95.06 84 ILE A C 1
ATOM 667 O O . ILE A 1 84 ? -15.133 -0.557 4.146 1.00 95.06 84 ILE A O 1
ATOM 671 N N . ASN A 1 85 ? -16.674 -0.116 5.721 1.00 94.06 85 ASN A N 1
ATOM 672 C CA . ASN A 1 85 ? -16.942 -1.502 6.107 1.00 94.06 85 ASN A CA 1
ATOM 673 C C . ASN A 1 85 ? -15.662 -2.287 6.475 1.00 94.06 85 ASN A C 1
ATOM 675 O O . ASN A 1 85 ? -15.463 -3.429 6.053 1.00 94.06 85 ASN A O 1
ATOM 679 N N . ALA A 1 86 ? -14.764 -1.655 7.238 1.00 94.06 86 ALA A N 1
ATOM 680 C CA . ALA A 1 86 ? -13.489 -2.233 7.647 1.00 94.06 86 ALA A CA 1
ATOM 681 C C . ALA A 1 86 ? -13.690 -3.470 8.546 1.00 94.06 86 ALA A C 1
ATOM 683 O O . ALA A 1 86 ? -14.116 -3.343 9.699 1.00 94.06 86 ALA A O 1
ATOM 684 N N . LYS A 1 87 ? -13.349 -4.664 8.042 1.00 94.19 87 LYS A N 1
ATOM 685 C CA . LYS A 1 87 ? -13.496 -5.935 8.769 1.00 94.19 87 LYS A CA 1
ATOM 686 C C . LYS A 1 87 ? -12.368 -6.935 8.495 1.00 94.19 87 LYS A C 1
ATOM 688 O O . LYS A 1 87 ? -11.802 -6.946 7.405 1.00 94.19 87 LYS A O 1
ATOM 693 N N . ILE A 1 88 ? -12.081 -7.791 9.478 1.00 91.00 88 ILE A N 1
ATOM 694 C CA . ILE A 1 88 ? -11.149 -8.931 9.389 1.00 91.00 88 ILE A CA 1
ATOM 695 C C . ILE A 1 88 ? -11.858 -10.150 9.966 1.00 91.00 88 ILE A C 1
ATOM 697 O O . ILE A 1 88 ? -12.267 -10.110 11.126 1.00 91.00 88 ILE A O 1
ATOM 701 N N . ASP A 1 89 ? -12.025 -11.206 9.169 1.00 87.56 89 ASP A N 1
ATOM 702 C CA . ASP A 1 89 ? -12.744 -12.426 9.568 1.00 87.56 89 ASP A CA 1
ATOM 703 C C . ASP A 1 89 ? -14.107 -12.108 10.219 1.00 87.56 89 ASP A C 1
ATOM 705 O O . ASP A 1 89 ? -14.433 -12.581 11.305 1.00 87.56 89 ASP A O 1
ATOM 709 N N . ASP A 1 90 ? -14.852 -11.196 9.582 1.00 88.44 90 ASP A N 1
ATOM 710 C CA . ASP A 1 90 ? -16.139 -10.629 10.023 1.00 88.44 90 ASP A CA 1
ATOM 711 C C . ASP A 1 90 ? -16.134 -9.803 11.321 1.00 88.44 90 ASP A C 1
ATOM 713 O O . ASP A 1 90 ? -17.162 -9.250 11.713 1.00 88.44 90 ASP A O 1
ATOM 717 N N . ASN A 1 91 ? -14.970 -9.593 11.933 1.00 89.94 91 ASN A N 1
ATOM 718 C CA . ASN A 1 91 ? -14.817 -8.673 13.052 1.00 89.94 91 ASN A CA 1
ATOM 719 C C . ASN A 1 91 ? -14.571 -7.249 12.555 1.00 89.94 91 ASN A C 1
ATOM 721 O O . ASN A 1 91 ? -13.627 -6.994 11.803 1.00 89.94 91 ASN A O 1
ATOM 725 N N . ILE A 1 92 ? -15.395 -6.309 13.017 1.00 92.88 92 ILE A N 1
ATOM 726 C CA . ILE A 1 92 ? -15.245 -4.886 12.702 1.00 92.88 92 ILE A CA 1
ATOM 727 C C . ILE A 1 92 ? -13.934 -4.367 13.291 1.00 92.88 92 ILE A C 1
ATOM 729 O O . ILE A 1 92 ? -13.625 -4.575 14.467 1.00 92.88 92 ILE A O 1
ATOM 733 N N . ILE A 1 93 ? -13.177 -3.637 12.480 1.00 93.88 93 ILE A N 1
ATOM 734 C CA . ILE A 1 93 ? -11.945 -2.993 12.920 1.00 93.88 93 ILE A CA 1
ATOM 735 C C . ILE A 1 93 ? -12.291 -1.703 13.657 1.00 93.88 93 ILE A C 1
ATOM 737 O O . ILE A 1 93 ? -12.939 -0.810 13.114 1.00 93.88 93 ILE A O 1
ATOM 741 N N . GLN A 1 94 ? -11.812 -1.587 14.894 1.00 93.81 94 GLN A N 1
ATOM 742 C CA . GLN A 1 94 ? -11.969 -0.390 15.714 1.00 93.81 94 GLN A CA 1
ATOM 743 C C . GLN A 1 94 ? -10.651 -0.001 16.380 1.00 93.81 94 GLN A C 1
ATOM 745 O O . GLN A 1 94 ? -9.814 -0.844 16.722 1.00 93.81 94 GLN A O 1
ATOM 750 N N . VAL A 1 95 ? -10.483 1.299 16.601 1.00 94.19 95 VAL A N 1
ATOM 751 C CA . VAL A 1 95 ? -9.361 1.865 17.345 1.00 94.19 95 VAL A CA 1
ATOM 752 C C . VAL A 1 95 ? -9.764 2.126 18.793 1.00 94.19 95 VAL A C 1
ATOM 754 O O . VAL A 1 95 ? -10.863 2.601 19.082 1.00 94.19 95 VAL A O 1
ATOM 757 N N . LYS A 1 96 ? -8.843 1.837 19.715 1.00 94.00 96 LYS A N 1
ATOM 758 C CA . LYS A 1 96 ? -8.996 2.082 21.157 1.00 94.00 96 LYS A CA 1
ATOM 759 C C . LYS A 1 96 ? -8.846 3.564 21.496 1.00 94.00 96 LYS A C 1
ATOM 761 O O . LYS A 1 96 ? -9.400 4.044 22.480 1.00 94.00 96 LYS A O 1
ATOM 766 N N . GLY A 1 97 ? -8.047 4.275 20.712 1.00 92.62 97 GLY A N 1
ATOM 767 C CA . GLY A 1 97 ? -7.782 5.687 20.913 1.00 92.62 97 GLY A CA 1
ATOM 768 C C . GLY A 1 97 ? -6.895 6.238 19.816 1.00 92.62 97 GLY A C 1
ATOM 769 O O . GLY A 1 97 ? -6.119 5.505 19.206 1.00 92.62 97 GLY A O 1
ATOM 770 N N . ALA A 1 98 ? -6.995 7.536 19.591 1.00 91.06 98 ALA A N 1
ATOM 771 C CA . ALA A 1 98 ? -6.124 8.267 18.697 1.00 91.06 98 ALA A CA 1
ATOM 772 C C . ALA A 1 98 ? -5.721 9.591 19.341 1.00 91.06 98 ALA A C 1
ATOM 774 O O . ALA A 1 98 ? -6.536 10.269 19.971 1.00 91.06 98 ALA A O 1
ATOM 775 N N . SER A 1 99 ? -4.459 9.960 19.181 1.00 87.44 99 SER A N 1
ATOM 776 C CA . SER A 1 99 ? -3.937 11.241 19.632 1.00 87.44 99 SER A CA 1
ATOM 777 C C . SER A 1 99 ? -2.950 11.797 18.624 1.00 87.44 99 SER A C 1
ATOM 779 O O . SER A 1 99 ? -2.310 11.061 17.875 1.00 87.44 99 SER A O 1
ATOM 781 N N . ARG A 1 100 ? -2.796 13.115 18.636 1.00 80.25 100 ARG A N 1
ATOM 782 C CA . ARG A 1 100 ? -1.731 13.782 17.901 1.00 80.25 100 ARG A CA 1
ATOM 783 C C . ARG A 1 100 ? -0.446 13.723 18.717 1.00 80.25 100 ARG A C 1
ATOM 785 O O . ARG A 1 100 ? -0.474 13.987 19.919 1.00 80.25 100 ARG A O 1
ATOM 792 N N . LEU A 1 101 ? 0.657 13.371 18.074 1.00 76.56 101 LEU A N 1
ATOM 793 C CA . LEU A 1 101 ? 1.994 13.532 18.622 1.00 76.56 101 LEU A CA 1
ATOM 794 C C . LEU A 1 101 ? 2.580 14.833 18.069 1.00 76.56 101 LEU A C 1
ATOM 796 O O . LEU A 1 101 ? 2.663 14.968 16.846 1.00 76.56 101 LEU A O 1
ATOM 800 N N . PRO A 1 102 ? 2.982 15.784 18.931 1.00 66.69 102 PRO A N 1
ATOM 801 C CA . PRO A 1 102 ? 3.793 16.901 18.481 1.00 66.69 102 PRO A CA 1
ATOM 802 C C . PRO A 1 102 ? 5.151 16.343 18.043 1.00 66.69 102 PRO A C 1
ATOM 804 O O . PRO A 1 102 ? 5.832 15.685 18.832 1.00 66.69 102 PRO A O 1
ATOM 807 N N . SER A 1 103 ? 5.538 16.559 16.785 1.00 62.69 103 SER A N 1
ATOM 808 C CA . SER A 1 103 ? 6.909 16.278 16.357 1.00 62.69 103 SER A CA 1
ATOM 809 C C . SER A 1 103 ? 7.828 17.273 17.068 1.00 62.69 103 SER A C 1
ATOM 811 O O . SER A 1 103 ? 7.701 18.478 16.869 1.00 62.69 103 SER A O 1
ATOM 813 N N . GLY A 1 104 ? 8.682 16.786 17.967 1.00 52.00 104 GLY A N 1
ATOM 814 C CA . GLY A 1 104 ? 9.604 17.625 18.730 1.00 52.00 104 GLY A CA 1
ATOM 815 C C . GLY A 1 104 ? 10.744 18.157 17.859 1.00 52.00 104 GLY A C 1
ATOM 816 O O . GLY A 1 104 ? 11.399 17.367 17.189 1.00 52.00 104 GLY A O 1
ATOM 817 N N . ASP A 1 105 ? 10.950 19.474 17.944 1.00 47.59 105 ASP A N 1
ATOM 818 C CA . ASP A 1 105 ? 12.029 20.315 17.400 1.00 47.59 105 ASP A CA 1
ATOM 819 C C . ASP A 1 105 ? 12.272 20.357 15.874 1.00 47.59 105 ASP A C 1
ATOM 821 O O . ASP A 1 105 ? 12.350 19.346 15.187 1.00 47.59 105 ASP A O 1
ATOM 825 N N . LEU A 1 106 ? 12.499 21.595 15.400 1.00 42.22 106 LEU A N 1
ATOM 826 C CA . LEU A 1 106 ? 12.911 22.047 14.056 1.00 42.22 106 LEU A CA 1
ATOM 827 C C . LEU A 1 106 ? 11.806 22.192 12.995 1.00 42.22 106 LEU A C 1
ATOM 829 O O . LEU A 1 106 ? 11.568 21.277 12.221 1.00 42.22 106 LEU A O 1
ATOM 833 N N . LEU A 1 107 ? 11.229 23.406 12.921 1.00 45.62 107 LEU A N 1
ATOM 834 C CA . LEU A 1 107 ? 10.836 24.202 11.728 1.00 45.62 107 LEU A CA 1
ATOM 835 C C . LEU A 1 107 ? 10.010 23.578 10.576 1.00 45.62 107 LEU A C 1
ATOM 837 O O . LEU A 1 107 ? 9.535 24.315 9.717 1.00 45.62 107 LEU A O 1
ATOM 841 N N . HIS A 1 108 ? 9.735 22.281 10.592 1.00 46.25 108 HIS A N 1
ATOM 842 C CA . HIS A 1 108 ? 8.909 21.520 9.662 1.00 46.25 108 HIS A CA 1
ATOM 843 C C . HIS A 1 108 ? 8.126 20.482 10.472 1.00 46.25 108 HIS A C 1
ATOM 845 O O . HIS A 1 108 ? 8.342 19.274 10.372 1.00 46.25 108 HIS A O 1
ATOM 851 N N . CYS A 1 109 ? 7.251 20.985 11.348 1.00 44.38 109 CYS A N 1
ATOM 852 C CA . CYS A 1 109 ? 6.401 20.181 12.216 1.00 44.38 109 CYS A CA 1
ATOM 853 C C . CYS A 1 109 ? 5.487 19.289 11.372 1.00 44.38 109 CYS A C 1
ATOM 855 O O . CYS A 1 109 ? 4.464 19.726 10.859 1.00 44.38 109 CYS A O 1
ATOM 857 N N . GLN A 1 110 ? 5.868 18.025 11.232 1.00 55.34 110 GLN A N 1
ATOM 858 C CA . GLN A 1 110 ? 4.992 16.991 10.717 1.00 55.34 110 GLN A CA 1
ATOM 859 C C . GLN A 1 110 ? 4.007 16.623 11.829 1.00 55.34 110 GLN A C 1
ATOM 861 O O . GLN A 1 110 ? 4.416 16.094 12.864 1.00 55.34 110 GLN A O 1
ATOM 866 N N . ASP A 1 111 ? 2.714 16.887 11.647 1.00 60.59 111 ASP A N 1
ATOM 867 C CA . ASP A 1 111 ? 1.723 16.302 12.541 1.00 60.59 111 ASP A CA 1
ATOM 868 C C . ASP A 1 111 ? 1.737 14.783 12.370 1.00 60.59 111 ASP A C 1
ATOM 870 O O . ASP A 1 111 ? 1.660 14.234 11.266 1.00 60.59 111 ASP A O 1
ATOM 874 N N . ILE A 1 112 ? 1.879 14.082 13.490 1.00 74.56 112 ILE A N 1
ATOM 875 C CA . ILE A 1 112 ? 1.874 12.626 13.527 1.00 74.56 112 ILE A CA 1
ATOM 876 C C . ILE A 1 112 ? 0.628 12.176 14.279 1.00 74.56 112 ILE A C 1
ATOM 878 O O . ILE A 1 112 ? 0.383 12.587 15.413 1.00 74.56 112 ILE A O 1
ATOM 882 N N . LEU A 1 113 ? -0.157 11.291 13.672 1.00 82.44 113 LEU A N 1
ATOM 883 C CA . LEU A 1 113 ? -1.285 10.645 14.331 1.00 82.44 113 LEU A CA 1
ATOM 884 C C . LEU A 1 113 ? -0.830 9.322 14.932 1.00 82.44 113 LEU A C 1
ATOM 886 O O . LEU A 1 113 ? -0.404 8.413 14.221 1.00 82.44 113 LEU A O 1
ATOM 890 N N . LEU A 1 114 ? -0.940 9.222 16.253 1.00 87.88 114 LEU A N 1
ATOM 891 C CA . LEU A 1 114 ? -0.719 8.003 17.009 1.00 87.88 114 LEU A CA 1
ATOM 892 C C . LEU A 1 114 ? -2.057 7.314 17.243 1.00 87.88 114 LEU A C 1
ATOM 894 O O . LEU A 1 114 ? -2.930 7.845 17.928 1.00 87.88 114 LEU A O 1
ATOM 898 N N . ILE A 1 115 ? -2.201 6.109 16.707 1.00 90.62 115 ILE A N 1
ATOM 899 C CA . ILE A 1 115 ? -3.411 5.305 16.846 1.00 90.62 115 ILE A CA 1
ATOM 900 C C . ILE A 1 115 ? -3.096 4.089 17.703 1.00 90.62 115 ILE A C 1
ATOM 902 O O . ILE A 1 115 ? -2.138 3.357 17.459 1.00 90.62 115 ILE A O 1
ATOM 906 N N . HIS A 1 116 ? -3.935 3.866 18.705 1.00 92.19 116 HIS A N 1
ATOM 907 C CA . HIS A 1 116 ? -3.916 2.704 19.574 1.00 92.19 116 HIS A CA 1
ATOM 908 C C . HIS A 1 116 ? -4.971 1.709 19.107 1.00 92.19 116 HIS A C 1
ATOM 910 O O . HIS A 1 116 ? -6.151 2.037 18.988 1.00 92.19 116 HIS A O 1
ATOM 916 N N . THR A 1 117 ? -4.551 0.471 18.895 1.00 93.62 117 THR A N 1
ATOM 917 C CA . THR A 1 117 ? -5.401 -0.622 18.412 1.00 93.62 117 THR A CA 1
ATOM 918 C C . THR A 1 117 ? -5.489 -1.730 19.452 1.00 93.62 117 THR A C 1
ATOM 920 O O . THR A 1 117 ? -4.673 -1.802 20.375 1.00 93.62 117 THR A O 1
ATOM 923 N N . TYR A 1 118 ? -6.491 -2.597 19.317 1.00 90.31 118 TYR A N 1
ATOM 924 C CA . TYR A 1 118 ? -6.679 -3.724 20.230 1.00 90.31 118 TYR A CA 1
ATOM 925 C C . TYR A 1 118 ? -5.667 -4.846 20.002 1.00 90.31 118 TYR A C 1
ATOM 927 O O . TYR A 1 118 ? -5.234 -5.456 20.976 1.00 90.31 118 TYR A O 1
ATOM 935 N N . ASN A 1 119 ? -5.262 -5.074 18.750 1.00 90.56 119 ASN A N 1
ATOM 936 C CA . ASN A 1 119 ? -4.380 -6.164 18.353 1.00 90.56 119 ASN A CA 1
ATOM 937 C C . ASN A 1 119 ? -3.465 -5.756 17.173 1.00 90.56 119 ASN A C 1
ATOM 939 O O . ASN A 1 119 ? -3.709 -4.747 16.505 1.00 90.56 119 ASN A O 1
ATOM 943 N N . HIS A 1 120 ? -2.409 -6.532 16.908 1.00 88.94 120 HIS A N 1
ATOM 944 C CA . HIS A 1 120 ? -1.451 -6.234 15.831 1.00 88.94 120 HIS A CA 1
ATOM 945 C C . HIS A 1 120 ? -2.049 -6.378 14.426 1.00 88.94 120 HIS A C 1
ATOM 947 O O . HIS A 1 120 ? -1.627 -5.681 13.505 1.00 88.94 120 HIS A O 1
ATOM 953 N N . ILE A 1 121 ? -3.035 -7.259 14.268 1.0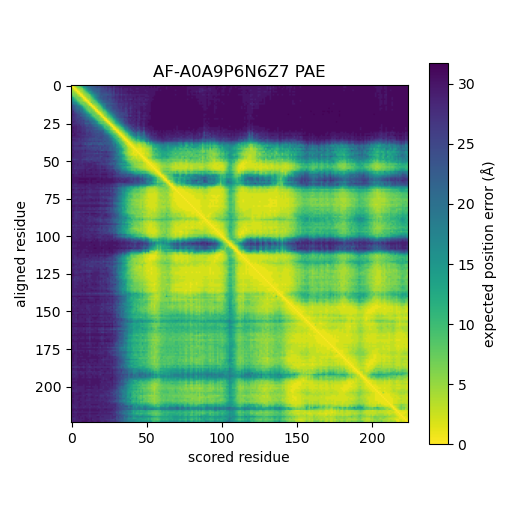0 89.94 121 ILE A N 1
ATOM 954 C CA . ILE A 1 121 ? -3.688 -7.534 12.986 1.00 89.94 121 ILE A CA 1
ATOM 955 C C . ILE A 1 121 ? -4.480 -6.298 12.518 1.00 89.94 121 ILE A C 1
ATOM 957 O O . ILE A 1 121 ? -4.312 -5.836 11.392 1.00 89.94 121 ILE A O 1
ATOM 961 N N . ALA A 1 122 ? -5.259 -5.688 13.414 1.00 91.94 122 ALA A N 1
ATOM 962 C CA . ALA A 1 122 ? -5.979 -4.442 13.171 1.00 91.94 122 ALA A CA 1
ATOM 963 C C . ALA A 1 122 ? -5.018 -3.283 12.877 1.00 91.94 122 ALA A C 1
ATOM 965 O O . ALA A 1 122 ? -5.253 -2.513 11.951 1.00 91.94 122 ALA A O 1
ATOM 966 N N . ALA A 1 123 ? -3.916 -3.170 13.625 1.00 92.25 123 ALA A N 1
ATOM 967 C CA . ALA A 1 123 ? -2.883 -2.171 13.348 1.00 92.25 123 ALA A CA 1
ATOM 968 C C . ALA A 1 123 ? -2.308 -2.291 11.934 1.00 92.25 123 ALA A C 1
ATOM 970 O O . ALA A 1 123 ? -2.188 -1.280 11.244 1.00 92.25 123 ALA A O 1
ATOM 971 N N . HIS A 1 124 ? -1.976 -3.509 11.506 1.00 91.25 124 HIS A N 1
ATOM 972 C CA . HIS A 1 124 ? -1.454 -3.761 10.167 1.00 91.25 124 HIS A CA 1
ATOM 973 C C . HIS A 1 124 ? -2.464 -3.353 9.095 1.00 91.25 124 HIS A C 1
ATOM 975 O O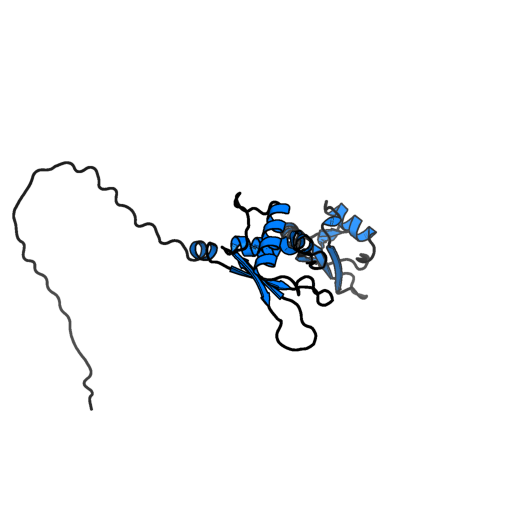 . HIS A 1 124 ? -2.138 -2.567 8.208 1.00 91.25 124 HIS A O 1
ATOM 981 N N . TRP A 1 125 ? -3.714 -3.799 9.236 1.00 92.88 125 TRP A N 1
ATOM 982 C CA . TRP A 1 125 ? -4.773 -3.462 8.291 1.00 92.88 125 TRP A CA 1
ATOM 983 C C . TRP A 1 125 ? -5.005 -1.950 8.191 1.00 92.88 125 TRP A C 1
ATOM 985 O O . TRP A 1 125 ? -5.094 -1.415 7.086 1.00 92.88 125 TRP A O 1
ATOM 995 N N . ILE A 1 126 ? -5.068 -1.244 9.329 1.00 93.31 126 ILE A N 1
ATOM 996 C CA . ILE A 1 126 ? -5.298 0.211 9.361 1.00 93.31 126 ILE A CA 1
ATOM 997 C C . ILE A 1 126 ? -4.171 0.951 8.639 1.00 93.31 126 ILE A C 1
ATOM 999 O O . ILE A 1 126 ? -4.440 1.930 7.940 1.00 93.31 126 ILE A O 1
ATOM 1003 N N . LEU A 1 127 ? -2.928 0.489 8.796 1.00 90.25 127 LEU A N 1
ATOM 1004 C CA . LEU A 1 127 ? -1.768 1.086 8.147 1.00 90.25 127 LEU A CA 1
ATOM 1005 C C . LEU A 1 127 ? -1.767 0.838 6.632 1.00 90.25 127 LEU A C 1
ATOM 1007 O O . LEU A 1 127 ? -1.564 1.779 5.871 1.00 90.25 127 LEU A O 1
ATOM 1011 N N . GLU A 1 128 ? -2.031 -0.389 6.184 1.00 89.25 128 GLU A N 1
ATOM 1012 C CA . GLU A 1 128 ? -2.073 -0.726 4.751 1.00 89.25 128 GLU A CA 1
ATOM 1013 C C . GLU A 1 128 ? -3.193 0.017 4.011 1.00 89.25 128 GLU A C 1
ATOM 1015 O O . GLU A 1 128 ? -3.022 0.467 2.876 1.00 89.25 128 GLU A O 1
ATOM 1020 N N . ASN A 1 129 ? -4.325 0.213 4.685 1.00 91.44 129 ASN A N 1
ATOM 1021 C CA . ASN A 1 129 ? -5.515 0.833 4.114 1.00 91.44 129 ASN A CA 1
ATOM 1022 C C . ASN A 1 129 ? -5.674 2.305 4.509 1.00 91.44 129 ASN A C 1
ATOM 1024 O O . ASN A 1 129 ? -6.762 2.850 4.340 1.00 91.44 129 ASN A O 1
ATOM 1028 N N . CYS A 1 130 ? -4.624 2.963 5.022 1.00 90.38 130 CYS A N 1
ATOM 1029 C CA . CYS A 1 130 ? -4.695 4.365 5.462 1.00 90.38 130 CYS A CA 1
ATOM 1030 C C . CYS A 1 130 ? -5.314 5.282 4.395 1.00 90.38 130 CYS A C 1
ATOM 1032 O O . CYS A 1 130 ? -6.267 6.008 4.672 1.00 90.38 130 CYS A O 1
ATOM 1034 N N . HIS A 1 131 ? -4.890 5.123 3.147 1.00 89.38 131 HIS A N 1
ATOM 1035 C CA . HIS A 1 131 ? -5.391 5.875 1.999 1.00 89.38 131 HIS A CA 1
ATOM 1036 C C . HIS A 1 131 ? -6.908 5.768 1.750 1.00 89.38 131 HIS A C 1
ATOM 1038 O O . HIS A 1 131 ? -7.470 6.644 1.103 1.00 89.38 131 HIS A O 1
ATOM 1044 N N . CYS A 1 132 ? -7.586 4.732 2.253 1.00 91.19 132 CYS A N 1
ATOM 1045 C CA . CYS A 1 132 ? -9.027 4.546 2.057 1.00 91.19 132 CYS A CA 1
ATOM 1046 C C . CYS A 1 132 ? -9.886 5.310 3.069 1.00 91.19 132 CYS A C 1
ATOM 1048 O O . CYS A 1 132 ? -11.052 5.576 2.794 1.00 91.19 132 CYS A O 1
ATOM 1050 N N . TRP A 1 133 ? -9.357 5.619 4.256 1.00 91.81 133 TRP A N 1
ATOM 1051 C CA . TRP A 1 133 ? -10.164 6.165 5.354 1.00 91.81 133 TRP A CA 1
ATOM 1052 C C . TRP A 1 133 ? -9.679 7.517 5.870 1.00 91.81 133 TRP A C 1
ATOM 1054 O O . TRP A 1 133 ? -10.464 8.234 6.490 1.00 91.81 133 TRP A O 1
ATOM 1064 N N . THR A 1 134 ? -8.424 7.907 5.636 1.00 89.62 134 THR A N 1
ATOM 1065 C CA . THR A 1 134 ? -7.879 9.139 6.230 1.00 89.62 134 THR A CA 1
ATOM 1066 C C . THR A 1 134 ? -8.578 10.394 5.701 1.00 89.62 134 THR A C 1
ATOM 1068 O O . THR A 1 134 ? -8.915 11.275 6.491 1.00 89.62 134 THR A O 1
ATOM 1071 N N . GLU A 1 135 ? -8.906 10.435 4.405 1.00 88.62 135 GLU A N 1
ATOM 1072 C CA . GLU A 1 135 ? -9.612 11.571 3.788 1.00 88.62 135 GLU A CA 1
ATOM 1073 C C . GLU A 1 135 ? -11.057 11.710 4.303 1.00 88.62 135 GLU A C 1
ATOM 1075 O O . GLU A 1 135 ? -11.586 12.816 4.422 1.00 88.62 135 GLU A O 1
ATOM 1080 N N . ILE A 1 136 ? -11.678 10.592 4.700 1.00 91.00 136 ILE A N 1
ATOM 1081 C CA . ILE A 1 136 ? -13.020 10.568 5.300 1.00 91.00 136 ILE A CA 1
ATOM 1082 C C . ILE A 1 136 ? -12.995 11.191 6.703 1.00 91.00 136 ILE A C 1
ATOM 1084 O O . ILE A 1 136 ? -13.932 11.880 7.105 1.00 91.00 136 ILE A O 1
ATOM 1088 N N . VAL A 1 137 ? -11.913 10.977 7.460 1.00 88.88 137 VAL A N 1
ATOM 1089 C CA . VAL A 1 137 ? -11.739 11.573 8.796 1.00 88.88 137 VAL A CA 1
ATOM 1090 C C . VAL A 1 137 ? -11.600 13.093 8.697 1.00 88.88 137 VAL A C 1
ATOM 1092 O O . VAL A 1 137 ? -12.174 13.823 9.516 1.00 88.88 137 VAL A O 1
ATOM 1095 N N . HIS A 1 138 ? -10.840 13.567 7.708 1.00 83.69 138 HIS A N 1
ATOM 1096 C CA . HIS A 1 138 ? -10.696 14.983 7.396 1.00 83.69 138 HIS A CA 1
ATOM 1097 C C . HIS A 1 138 ? -10.202 15.173 5.953 1.00 83.69 138 HIS A C 1
ATOM 1099 O O . HIS A 1 138 ? -9.234 14.538 5.551 1.00 83.69 138 HIS A O 1
ATOM 1105 N N . LYS A 1 139 ? -10.789 16.119 5.205 1.00 81.31 139 LYS A N 1
ATOM 1106 C CA . LYS A 1 139 ? -10.451 16.387 3.790 1.00 81.31 139 LYS A CA 1
ATOM 1107 C C . LYS A 1 139 ? -8.962 16.661 3.554 1.00 81.31 139 LYS A C 1
ATOM 1109 O O . LYS A 1 139 ? -8.390 16.276 2.546 1.00 81.31 139 LYS A O 1
ATOM 1114 N N . ASP A 1 140 ? -8.336 17.353 4.494 1.00 76.38 140 ASP A N 1
ATOM 1115 C CA . ASP A 1 140 ? -6.912 17.683 4.423 1.00 76.38 140 ASP A CA 1
ATOM 1116 C C . ASP A 1 140 ? -5.985 16.565 4.927 1.00 76.38 140 ASP A C 1
ATOM 1118 O O . ASP A 1 140 ? -4.766 16.699 4.872 1.00 76.38 140 ASP A O 1
ATOM 1122 N N . PHE A 1 141 ? -6.550 15.454 5.407 1.00 79.31 141 PHE A N 1
ATOM 1123 C CA . PHE A 1 141 ? -5.809 14.287 5.864 1.00 79.31 141 PHE A CA 1
ATOM 1124 C C . PHE A 1 141 ? -5.727 13.227 4.759 1.00 79.31 141 PHE A C 1
ATOM 1126 O O . PHE A 1 141 ? -6.298 12.139 4.831 1.00 79.31 141 PHE A O 1
ATOM 1133 N N . THR A 1 142 ? -4.988 13.553 3.705 1.00 78.00 142 THR A N 1
ATOM 1134 C CA . THR A 1 142 ? -4.764 12.650 2.573 1.00 78.00 142 THR A CA 1
ATOM 1135 C C . THR A 1 142 ? -3.503 11.828 2.796 1.00 78.00 142 THR A C 1
ATOM 1137 O O . THR A 1 142 ? -2.421 12.386 2.992 1.00 78.00 142 THR A O 1
ATOM 1140 N N . THR A 1 143 ? -3.627 10.504 2.739 1.00 82.56 143 THR A N 1
ATOM 1141 C CA . THR A 1 143 ? -2.482 9.588 2.728 1.00 82.56 143 THR A CA 1
ATOM 1142 C C . THR A 1 143 ? -2.370 8.922 1.365 1.00 82.56 143 THR A C 1
ATOM 1144 O O . THR A 1 143 ? -3.371 8.661 0.700 1.00 82.56 143 THR A O 1
ATOM 1147 N N . MET A 1 144 ? -1.139 8.682 0.917 1.00 82.38 144 MET A N 1
ATOM 1148 C CA . MET A 1 144 ? -0.908 8.014 -0.359 1.00 82.38 144 MET A CA 1
ATOM 1149 C C . MET A 1 144 ? -1.136 6.513 -0.220 1.00 82.38 144 MET A C 1
ATOM 1151 O O . MET A 1 144 ? -0.767 5.905 0.788 1.00 82.38 144 MET A O 1
ATOM 1155 N N . ARG A 1 145 ? -1.708 5.907 -1.262 1.00 85.38 145 ARG A N 1
ATOM 1156 C CA . ARG A 1 145 ? -1.783 4.450 -1.368 1.00 85.38 145 ARG A CA 1
ATOM 1157 C C . ARG A 1 145 ? -0.360 3.867 -1.374 1.00 85.38 145 ARG A C 1
ATOM 1159 O O . ARG A 1 145 ? 0.483 4.384 -2.110 1.00 85.38 145 ARG A O 1
ATOM 1166 N N . PRO A 1 146 ? -0.080 2.806 -0.595 1.00 85.69 146 PRO A N 1
ATOM 1167 C CA . PRO A 1 146 ? 1.199 2.113 -0.663 1.00 85.69 146 PRO A CA 1
ATOM 1168 C C . PRO A 1 146 ? 1.490 1.624 -2.081 1.00 85.69 146 PRO A C 1
ATOM 1170 O O . PRO A 1 146 ? 0.598 1.141 -2.777 1.00 85.69 146 PRO A O 1
ATOM 1173 N N . THR A 1 147 ? 2.749 1.729 -2.494 1.00 91.94 147 THR A N 1
ATOM 1174 C CA . THR A 1 147 ? 3.225 1.147 -3.748 1.00 91.94 147 THR A CA 1
ATOM 1175 C C . THR A 1 147 ? 4.415 0.245 -3.491 1.00 91.94 147 THR A C 1
ATOM 1177 O O . THR A 1 147 ? 5.176 0.439 -2.542 1.00 91.94 147 THR A O 1
ATOM 1180 N N . PHE A 1 148 ? 4.561 -0.756 -4.346 1.00 92.94 148 PHE A N 1
ATOM 1181 C CA . PHE A 1 148 ? 5.570 -1.792 -4.248 1.00 92.94 148 PHE A CA 1
ATOM 1182 C C . PHE A 1 148 ? 6.512 -1.650 -5.443 1.00 92.94 148 PHE A C 1
ATOM 1184 O O . PHE A 1 148 ? 6.063 -1.797 -6.582 1.00 92.94 148 PHE A O 1
ATOM 1191 N N . PRO A 1 149 ? 7.787 -1.298 -5.210 1.00 94.06 149 PRO A N 1
ATOM 1192 C CA . PRO A 1 149 ? 8.752 -1.165 -6.285 1.00 94.06 149 PRO A CA 1
ATOM 1193 C C . PRO A 1 149 ? 9.167 -2.543 -6.807 1.00 94.06 149 PRO A C 1
ATOM 1195 O O . PRO A 1 149 ? 9.428 -3.463 -6.031 1.00 94.06 149 PRO A O 1
ATOM 1198 N N . VAL A 1 150 ? 9.283 -2.651 -8.123 1.00 94.31 150 VAL A N 1
ATOM 1199 C CA . VAL A 1 150 ? 9.832 -3.792 -8.849 1.00 94.31 150 VAL A CA 1
ATOM 1200 C C . VAL A 1 150 ? 10.941 -3.277 -9.751 1.00 94.31 150 VAL A C 1
ATOM 1202 O O . VAL A 1 150 ? 10.785 -2.257 -10.424 1.00 94.31 150 VAL A O 1
ATOM 1205 N N . LEU A 1 151 ? 12.077 -3.965 -9.734 1.00 93.12 151 LEU A N 1
ATOM 1206 C CA . LEU A 1 151 ? 13.200 -3.668 -10.609 1.00 93.12 151 LEU A CA 1
ATOM 1207 C C . LEU A 1 151 ? 13.080 -4.537 -11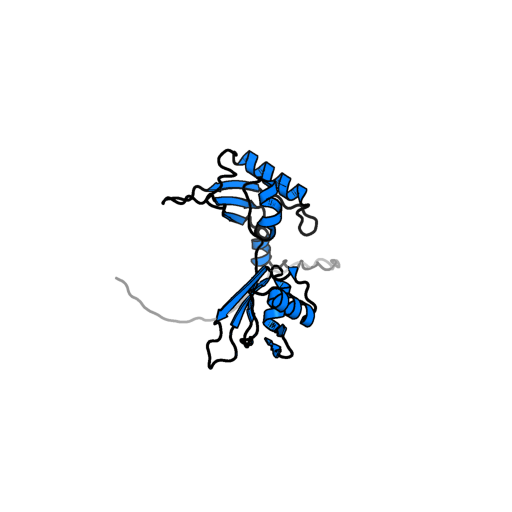.858 1.00 93.12 151 LEU A C 1
ATOM 1209 O O . LEU A 1 151 ? 13.076 -5.756 -11.728 1.00 93.12 151 LEU A O 1
ATOM 1213 N N . LEU A 1 152 ? 13.035 -3.914 -13.032 1.00 91.31 152 LEU A N 1
ATOM 1214 C CA . LEU A 1 152 ? 13.188 -4.617 -14.306 1.00 91.31 152 LEU A CA 1
ATOM 1215 C C . LEU A 1 152 ? 14.579 -4.369 -14.868 1.00 91.31 152 LEU A C 1
ATOM 1217 O O . LEU A 1 152 ? 15.093 -3.242 -14.818 1.00 91.31 152 LEU A O 1
ATOM 1221 N N . GLN A 1 153 ? 15.185 -5.417 -15.405 1.00 89.88 153 GLN A N 1
ATOM 1222 C CA . GLN A 1 153 ? 16.511 -5.371 -15.996 1.00 89.88 153 GLN A CA 1
ATOM 1223 C C . GLN A 1 153 ? 16.411 -5.515 -17.514 1.00 89.88 153 GLN A C 1
ATOM 1225 O O . GLN A 1 153 ? 15.335 -5.593 -18.090 1.00 89.88 153 GLN A O 1
ATOM 1230 N N . SER A 1 154 ? 17.554 -5.441 -18.195 1.00 89.12 154 SER A N 1
ATOM 1231 C CA . SER A 1 154 ? 17.631 -5.694 -19.639 1.00 89.12 154 SER A CA 1
ATOM 1232 C C . SER A 1 154 ? 16.690 -4.847 -20.513 1.00 89.12 154 SER A C 1
ATOM 1234 O O . SER A 1 154 ? 16.417 -5.211 -21.654 1.00 89.12 154 SER A O 1
ATOM 1236 N N . VAL A 1 155 ? 16.244 -3.684 -20.025 1.00 91.25 155 VAL A N 1
ATOM 1237 C CA . VAL A 1 155 ? 15.237 -2.870 -20.709 1.00 91.25 155 VAL A CA 1
ATOM 1238 C C . VAL A 1 155 ? 15.865 -2.162 -21.908 1.00 91.25 155 VAL A C 1
ATOM 1240 O O . VAL A 1 155 ? 16.814 -1.396 -21.714 1.00 91.25 155 VAL A O 1
ATOM 1243 N N . PRO A 1 156 ? 15.358 -2.366 -23.136 1.00 89.94 156 PRO A N 1
ATOM 1244 C CA . PRO A 1 156 ? 15.919 -1.756 -24.337 1.00 89.94 156 PRO A CA 1
ATOM 1245 C C . PRO A 1 156 ? 15.924 -0.225 -24.291 1.00 89.94 156 PRO A C 1
ATOM 1247 O O . PRO A 1 156 ? 14.945 0.386 -23.870 1.00 89.94 156 PRO A O 1
ATOM 1250 N N . THR A 1 157 ? 16.961 0.412 -24.844 1.00 87.19 157 THR A N 1
ATOM 1251 C CA . THR A 1 157 ? 17.057 1.887 -24.950 1.00 87.19 157 THR A CA 1
ATOM 1252 C C . THR A 1 157 ? 15.872 2.542 -25.671 1.00 87.19 157 THR A C 1
ATOM 1254 O O . THR A 1 157 ? 15.590 3.713 -25.437 1.00 87.19 157 THR A O 1
ATOM 1257 N N . LYS A 1 158 ? 15.179 1.801 -26.548 1.00 88.12 158 LYS A N 1
ATOM 1258 C CA . LYS A 1 158 ? 13.985 2.277 -27.270 1.00 88.12 158 LYS A CA 1
ATOM 1259 C C . LYS A 1 158 ? 12.756 2.461 -26.377 1.00 88.12 158 LYS A C 1
ATOM 1261 O O . LYS A 1 158 ? 11.838 3.152 -26.793 1.00 88.12 158 LYS A O 1
ATOM 1266 N N . PHE A 1 159 ? 12.710 1.814 -25.211 1.00 89.81 159 PHE A N 1
ATOM 1267 C CA . PHE A 1 159 ? 11.581 1.941 -24.298 1.00 89.81 159 PHE A CA 1
ATOM 1268 C C . PHE A 1 159 ? 11.603 3.331 -23.663 1.00 89.81 159 PHE A C 1
ATOM 1270 O O . PHE A 1 159 ? 12.580 3.694 -23.011 1.00 89.81 159 PHE A O 1
ATOM 1277 N N . ASP A 1 160 ? 10.536 4.108 -23.823 1.00 90.62 160 ASP A N 1
ATOM 1278 C CA . ASP A 1 160 ? 10.420 5.396 -23.147 1.00 90.62 160 ASP A CA 1
ATOM 1279 C C . ASP A 1 160 ? 9.357 5.334 -22.040 1.00 90.62 160 ASP A C 1
ATOM 1281 O O . ASP A 1 160 ? 8.166 5.293 -22.345 1.00 90.62 160 ASP A O 1
ATOM 1285 N N . PRO A 1 161 ? 9.746 5.350 -20.749 1.00 90.19 161 PRO A N 1
ATOM 1286 C CA . PRO A 1 161 ? 8.789 5.357 -19.648 1.00 90.19 161 PRO A CA 1
ATOM 1287 C C . PRO A 1 161 ? 7.977 6.657 -19.561 1.00 90.19 161 PRO A C 1
ATOM 1289 O O . PRO A 1 161 ? 6.985 6.692 -18.840 1.00 90.19 161 PRO A O 1
ATOM 1292 N N . ALA A 1 162 ? 8.387 7.727 -20.253 1.00 90.31 162 ALA A N 1
ATOM 1293 C CA . ALA A 1 162 ? 7.622 8.969 -20.312 1.00 90.31 162 ALA A CA 1
ATOM 1294 C C . ALA A 1 162 ? 6.490 8.924 -21.352 1.00 90.31 162 ALA A C 1
ATOM 1296 O O . ALA A 1 162 ? 5.559 9.727 -21.264 1.00 90.31 162 ALA A O 1
ATOM 1297 N N . ASP A 1 163 ? 6.549 8.004 -22.321 1.00 92.56 163 ASP A N 1
ATOM 1298 C CA . ASP A 1 163 ? 5.538 7.868 -23.366 1.00 92.56 163 ASP A CA 1
ATOM 1299 C C . ASP A 1 163 ? 4.470 6.827 -22.958 1.00 92.56 163 ASP A C 1
ATOM 1301 O O . ASP A 1 163 ? 4.763 5.631 -22.830 1.00 92.56 163 ASP A O 1
ATOM 1305 N N . PRO A 1 164 ? 3.196 7.242 -22.794 1.00 91.75 164 PRO A N 1
ATOM 1306 C CA . PRO A 1 164 ? 2.107 6.348 -22.412 1.00 91.75 164 PRO A CA 1
ATOM 1307 C C . PRO A 1 164 ? 1.885 5.171 -23.367 1.00 91.75 164 PRO A C 1
ATOM 1309 O O . PRO A 1 164 ? 1.319 4.158 -22.953 1.00 91.75 164 PRO A O 1
ATOM 1312 N N . ASN A 1 165 ? 2.286 5.281 -24.636 1.00 93.44 165 ASN A N 1
ATOM 1313 C CA . ASN A 1 165 ? 2.114 4.202 -25.608 1.00 93.44 165 ASN A CA 1
ATOM 1314 C C . ASN A 1 165 ? 2.999 2.997 -25.273 1.00 93.44 165 ASN A C 1
ATOM 1316 O O . ASN A 1 165 ? 2.532 1.862 -25.347 1.00 93.44 165 ASN A O 1
ATOM 1320 N N . PHE A 1 166 ? 4.233 3.232 -24.820 1.00 92.50 166 PHE A N 1
ATOM 1321 C CA . PHE A 1 166 ? 5.137 2.164 -24.387 1.00 92.50 166 PHE A CA 1
ATOM 1322 C C . PHE A 1 166 ? 4.618 1.444 -23.142 1.00 92.50 166 PHE A C 1
ATOM 1324 O O . PHE A 1 166 ? 4.709 0.221 -23.050 1.00 92.50 166 PHE A O 1
ATOM 1331 N N . ILE A 1 167 ? 4.015 2.185 -22.208 1.00 92.88 167 ILE A N 1
ATOM 1332 C CA . ILE A 1 167 ? 3.394 1.605 -21.010 1.00 92.88 167 ILE A CA 1
ATOM 1333 C C . ILE A 1 167 ? 2.171 0.760 -21.388 1.00 92.88 167 ILE A C 1
ATOM 1335 O O . ILE A 1 167 ? 2.011 -0.345 -20.874 1.00 92.88 167 ILE A O 1
ATOM 1339 N N . LYS A 1 168 ? 1.325 1.245 -22.308 1.00 93.88 168 LYS A N 1
ATOM 1340 C CA . LYS A 1 168 ? 0.175 0.482 -22.824 1.00 93.88 168 LYS A CA 1
ATOM 1341 C C . LYS A 1 168 ? 0.609 -0.811 -23.497 1.00 93.88 168 LYS A C 1
ATOM 1343 O O . LYS A 1 168 ? -0.002 -1.845 -23.255 1.00 93.88 168 LYS A O 1
ATOM 1348 N N . GLU A 1 169 ? 1.658 -0.753 -24.308 1.00 93.50 169 GLU A N 1
ATOM 1349 C CA . GLU A 1 169 ? 2.178 -1.928 -24.997 1.00 93.50 169 GLU A CA 1
ATOM 1350 C C . GLU A 1 169 ? 2.750 -2.949 -24.008 1.00 93.50 169 GLU A C 1
ATOM 1352 O O . GLU A 1 169 ? 2.398 -4.124 -24.068 1.00 93.50 169 GLU A O 1
ATOM 1357 N N . LEU A 1 170 ? 3.542 -2.498 -23.028 1.00 92.75 170 LEU A N 1
ATOM 1358 C CA . LEU A 1 170 ? 4.026 -3.347 -21.936 1.00 92.75 170 LEU A CA 1
ATOM 1359 C C . LEU A 1 170 ? 2.860 -4.003 -21.177 1.00 92.75 170 LEU A C 1
ATOM 1361 O O . LEU A 1 170 ? 2.888 -5.203 -20.916 1.00 92.75 170 LEU A O 1
ATOM 1365 N N . ALA A 1 171 ? 1.820 -3.237 -20.840 1.00 93.69 171 ALA A N 1
ATOM 1366 C CA . ALA A 1 171 ? 0.637 -3.752 -20.154 1.00 93.69 171 ALA A CA 1
ATOM 1367 C C . ALA A 1 171 ? -0.076 -4.829 -20.992 1.00 93.69 171 ALA A C 1
ATOM 1369 O O . ALA A 1 171 ? -0.361 -5.920 -20.495 1.00 93.69 171 ALA A O 1
ATOM 1370 N N . ASN A 1 172 ? -0.286 -4.550 -22.280 1.00 94.00 172 ASN A N 1
ATOM 1371 C CA . ASN A 1 172 ? -0.953 -5.442 -23.224 1.00 94.00 172 ASN A CA 1
ATOM 1372 C C . ASN A 1 172 ? -0.191 -6.764 -23.406 1.00 94.00 172 ASN A C 1
ATOM 1374 O O . ASN A 1 172 ? -0.771 -7.835 -23.241 1.00 94.00 172 ASN A O 1
ATOM 1378 N N . GLN A 1 173 ? 1.124 -6.704 -23.649 1.00 93.94 173 GLN A N 1
ATOM 1379 C CA . GLN A 1 173 ? 1.961 -7.897 -23.838 1.00 93.94 173 GLN A CA 1
ATOM 1380 C C . GLN A 1 173 ? 1.986 -8.816 -22.608 1.00 93.94 173 GLN A C 1
ATOM 1382 O O . GLN A 1 173 ? 2.146 -10.029 -22.741 1.00 93.94 173 GLN A O 1
ATOM 1387 N N . ASN A 1 174 ? 1.781 -8.260 -21.412 1.00 93.25 174 ASN A N 1
ATOM 1388 C CA . ASN A 1 174 ? 1.779 -9.009 -20.155 1.00 93.25 174 ASN A CA 1
ATOM 1389 C C . ASN A 1 174 ? 0.370 -9.333 -19.633 1.00 93.25 174 ASN A C 1
ATOM 1391 O O . ASN A 1 174 ? 0.243 -9.907 -18.551 1.00 93.25 174 ASN A O 1
ATOM 1395 N N . HIS A 1 175 ? -0.685 -9.009 -20.392 1.00 93.44 175 HIS A N 1
ATOM 1396 C CA . HIS A 1 175 ? -2.088 -9.172 -19.990 1.00 93.44 175 HIS A CA 1
ATOM 1397 C C . HIS A 1 175 ? -2.411 -8.491 -18.648 1.00 93.44 175 HIS A C 1
ATOM 1399 O O . HIS A 1 175 ? -3.153 -9.024 -17.818 1.00 93.44 175 HIS A O 1
ATOM 1405 N N . LEU A 1 176 ? -1.827 -7.315 -18.420 1.00 92.81 176 LEU A N 1
ATOM 1406 C CA . LEU A 1 176 ? -2.022 -6.518 -17.215 1.00 92.81 176 LEU A CA 1
ATOM 1407 C C . LEU A 1 176 ? -2.895 -5.292 -17.525 1.00 92.81 176 LEU A C 1
ATOM 1409 O O . LEU A 1 176 ? -2.707 -4.657 -18.563 1.00 92.81 176 LEU A O 1
ATOM 1413 N N . PRO A 1 177 ? -3.826 -4.911 -16.632 1.00 92.31 177 PRO A N 1
ATOM 1414 C CA . PRO A 1 177 ? -4.478 -3.606 -16.704 1.00 92.31 177 PRO A CA 1
ATOM 1415 C C . PRO A 1 177 ? -3.438 -2.492 -16.555 1.00 92.31 177 PRO A C 1
ATOM 1417 O O . PRO A 1 177 ? -2.510 -2.624 -15.760 1.00 92.31 177 PRO A O 1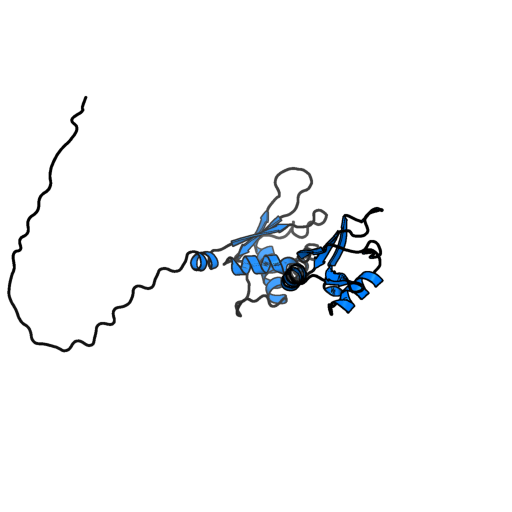
ATOM 1420 N N . ILE A 1 178 ? -3.581 -1.376 -17.269 1.00 91.25 178 ILE A N 1
ATOM 1421 C CA . ILE A 1 178 ? -2.603 -0.280 -17.186 1.00 91.25 178 ILE A CA 1
ATOM 1422 C C . ILE A 1 178 ? -2.597 0.391 -15.804 1.00 91.25 178 ILE A C 1
ATOM 1424 O O . ILE A 1 178 ? -1.568 0.886 -15.351 1.00 91.25 178 ILE A O 1
ATOM 1428 N N . GLU A 1 179 ? -3.727 0.349 -15.099 1.00 91.06 179 GLU A N 1
ATOM 1429 C CA . GLU A 1 179 ? -3.946 0.962 -13.788 1.00 91.06 179 GLU A CA 1
ATOM 1430 C C . GLU A 1 179 ? -3.128 0.300 -12.671 1.00 91.06 179 GLU A C 1
ATOM 1432 O O . GLU A 1 179 ? -3.029 0.847 -11.570 1.00 91.06 179 GLU A O 1
ATOM 1437 N N . VAL A 1 180 ? -2.541 -0.876 -12.928 1.00 90.94 180 VAL A N 1
ATOM 1438 C CA . VAL A 1 180 ? -1.664 -1.543 -11.957 1.00 90.94 180 VAL A CA 1
ATOM 1439 C C . VAL A 1 180 ? -0.344 -0.798 -11.773 1.00 90.94 180 VAL A C 1
ATOM 1441 O O . VAL A 1 180 ? 0.262 -0.897 -10.702 1.00 90.94 180 VAL A O 1
ATOM 1444 N N . PHE A 1 181 ? 0.090 -0.050 -12.791 1.00 91.56 181 PHE A N 1
ATOM 1445 C CA . PHE A 1 181 ? 1.312 0.740 -12.777 1.00 91.56 181 PHE A CA 1
ATOM 1446 C C . PHE A 1 181 ? 1.031 2.125 -12.186 1.00 91.56 181 PHE A C 1
ATOM 1448 O O . PHE A 1 181 ? 0.222 2.888 -12.707 1.00 91.56 181 PHE A O 1
ATOM 1455 N N . HIS A 1 182 ? 1.715 2.467 -11.094 1.00 92.12 182 HIS A N 1
ATOM 1456 C CA . HIS A 1 182 ? 1.649 3.800 -10.499 1.00 92.12 182 HIS A CA 1
ATOM 1457 C C . HIS A 1 182 ? 2.642 4.754 -11.161 1.00 92.12 182 HIS A C 1
ATOM 1459 O O . HIS A 1 182 ? 2.263 5.819 -11.639 1.00 92.12 182 HIS A O 1
ATOM 1465 N N . THR A 1 183 ? 3.919 4.374 -11.173 1.00 92.69 183 THR A N 1
ATOM 1466 C CA . THR A 1 183 ? 4.988 5.139 -11.815 1.00 92.69 183 THR A CA 1
ATOM 1467 C C . THR A 1 183 ? 6.040 4.202 -12.391 1.00 92.69 183 THR A C 1
ATOM 1469 O O . THR A 1 183 ? 6.287 3.123 -11.851 1.00 92.69 183 THR A O 1
ATOM 1472 N N . ILE A 1 184 ? 6.659 4.614 -13.496 1.00 93.88 184 ILE A N 1
ATOM 1473 C CA . ILE A 1 184 ? 7.735 3.885 -14.168 1.00 93.88 184 ILE A CA 1
ATOM 1474 C C . ILE A 1 184 ? 8.842 4.891 -14.448 1.00 93.88 184 ILE A C 1
ATOM 1476 O O . ILE A 1 184 ? 8.598 5.923 -15.068 1.00 93.88 184 ILE A O 1
ATOM 1480 N N . HIS A 1 185 ? 10.058 4.601 -13.996 1.00 92.94 185 HIS A N 1
ATOM 1481 C CA . HIS A 1 185 ? 11.197 5.488 -14.205 1.00 92.94 185 HIS A CA 1
ATOM 1482 C C . HIS A 1 185 ? 12.451 4.699 -14.552 1.00 92.94 185 HIS A C 1
ATOM 1484 O O . HIS A 1 185 ? 12.663 3.585 -14.072 1.00 92.94 185 HIS A O 1
ATOM 1490 N N . TRP A 1 186 ? 13.329 5.316 -15.339 1.00 92.94 186 TRP A N 1
ATOM 1491 C CA . TRP A 1 186 ? 14.694 4.833 -15.485 1.00 92.94 186 TRP A CA 1
ATOM 1492 C C . TRP A 1 186 ? 15.414 4.902 -14.143 1.00 92.94 186 TRP A C 1
ATOM 1494 O O . TRP A 1 186 ? 15.604 5.985 -13.595 1.00 92.94 186 TRP A O 1
ATOM 1504 N N . LEU A 1 187 ? 15.855 3.748 -13.647 1.00 91.31 187 LEU A N 1
ATOM 1505 C CA . LEU A 1 187 ? 16.844 3.701 -12.577 1.00 91.31 187 LEU A CA 1
ATOM 1506 C C . LEU A 1 187 ? 18.238 3.936 -13.161 1.00 91.31 187 LEU A C 1
ATOM 1508 O O . LEU A 1 187 ? 19.015 4.740 -12.655 1.00 91.31 187 LEU A O 1
ATOM 1512 N N . VAL A 1 188 ? 18.532 3.250 -14.268 1.00 90.44 188 VAL A N 1
ATOM 1513 C CA . VAL A 1 188 ? 19.754 3.432 -15.049 1.00 90.44 188 VAL A CA 1
ATOM 1514 C C . VAL A 1 188 ? 19.357 3.508 -16.511 1.00 90.44 188 VAL A C 1
ATOM 1516 O O . VAL A 1 188 ? 19.093 2.485 -17.144 1.00 90.44 188 VAL A O 1
ATOM 1519 N N . LYS A 1 189 ? 19.301 4.731 -17.046 1.00 88.25 189 LYS A N 1
ATOM 1520 C CA . LYS A 1 189 ? 19.058 4.938 -18.473 1.00 88.25 189 LYS A CA 1
ATOM 1521 C C . LYS A 1 189 ? 20.297 4.490 -19.258 1.00 88.25 189 LYS A C 1
ATOM 1523 O O . LYS A 1 189 ? 21.404 4.928 -18.927 1.00 88.25 189 LYS A O 1
ATOM 1528 N N . PRO A 1 190 ? 20.150 3.636 -20.283 1.00 86.88 190 PRO A N 1
ATOM 1529 C CA . PRO A 1 190 ? 21.281 3.237 -21.100 1.00 86.88 190 PRO A CA 1
ATOM 1530 C C . PRO A 1 190 ? 21.801 4.438 -21.888 1.00 86.88 190 PRO A C 1
ATOM 1532 O O . PRO A 1 190 ? 21.050 5.140 -22.566 1.00 86.88 190 PRO A O 1
ATOM 1535 N N . ILE A 1 191 ? 23.107 4.670 -21.780 1.00 85.44 191 ILE A N 1
ATOM 1536 C CA . ILE A 1 191 ? 23.840 5.645 -22.583 1.00 85.44 191 ILE A CA 1
ATOM 1537 C C . ILE A 1 191 ? 24.695 4.839 -23.569 1.00 85.44 191 ILE A C 1
ATOM 1539 O O . ILE A 1 191 ? 25.353 3.881 -23.136 1.00 85.44 191 ILE A O 1
ATOM 1543 N N . PRO A 1 192 ? 24.701 5.183 -24.872 1.00 81.94 192 PRO A N 1
ATOM 1544 C CA . PRO A 1 192 ? 25.524 4.495 -25.861 1.00 81.94 192 PRO A CA 1
ATOM 1545 C C . PRO A 1 192 ? 26.988 4.367 -25.399 1.00 81.94 192 PRO A C 1
ATOM 1547 O O . PRO A 1 192 ? 27.527 5.323 -24.839 1.00 81.94 192 PRO A O 1
ATOM 1550 N N . PRO A 1 193 ? 27.637 3.200 -25.589 1.00 82.12 193 PRO A N 1
ATOM 1551 C CA . PRO A 1 193 ? 27.232 2.078 -26.445 1.00 82.12 193 PRO A CA 1
ATOM 1552 C C . PRO A 1 193 ? 26.330 1.025 -25.767 1.00 82.12 193 PRO A C 1
ATOM 1554 O O . PRO A 1 193 ? 26.063 -0.014 -26.365 1.00 82.12 193 PRO A O 1
ATOM 1557 N N . LYS A 1 194 ? 25.868 1.240 -24.526 1.00 83.38 194 LYS A N 1
ATOM 1558 C CA . LYS A 1 194 ? 24.995 0.273 -23.838 1.00 83.38 194 LYS A CA 1
ATOM 1559 C C . LYS A 1 194 ? 23.617 0.228 -24.500 1.00 83.38 194 LYS A C 1
ATOM 1561 O O . LYS A 1 194 ? 23.016 1.268 -24.759 1.00 83.38 194 LYS A O 1
ATOM 1566 N N . THR A 1 195 ? 23.111 -0.979 -24.735 1.00 84.56 195 THR A N 1
ATOM 1567 C CA . THR A 1 195 ? 21.823 -1.220 -25.410 1.00 84.56 195 THR A CA 1
ATOM 1568 C C . THR A 1 195 ? 20.655 -1.395 -24.444 1.00 84.56 195 THR A C 1
ATOM 1570 O O . THR A 1 195 ? 19.502 -1.256 -24.851 1.00 84.56 195 THR A O 1
ATOM 1573 N N . ASN A 1 196 ? 20.955 -1.706 -23.179 1.00 88.94 196 ASN A N 1
ATOM 1574 C CA . ASN A 1 196 ? 19.969 -2.066 -22.171 1.00 88.94 196 ASN A CA 1
ATOM 1575 C C . ASN A 1 196 ? 20.218 -1.291 -20.874 1.00 88.94 196 ASN A C 1
ATOM 1577 O O . ASN A 1 196 ? 21.370 -1.060 -20.487 1.00 88.94 196 ASN A O 1
ATOM 1581 N N . GLY A 1 197 ? 19.139 -0.920 -20.196 1.00 91.44 197 GLY A N 1
ATOM 1582 C CA . GLY A 1 197 ? 19.157 -0.298 -18.878 1.00 91.44 197 GLY A CA 1
ATOM 1583 C C . GLY A 1 197 ? 18.261 -1.019 -17.883 1.00 91.44 197 GLY A C 1
ATOM 1584 O O . GLY A 1 197 ? 17.911 -2.186 -18.058 1.00 91.44 197 GLY A O 1
ATOM 1585 N N . SER A 1 198 ? 17.895 -0.307 -16.822 1.00 92.12 198 SER A N 1
ATOM 1586 C CA . SER A 1 198 ? 17.030 -0.837 -15.767 1.00 92.12 198 SER A CA 1
ATOM 1587 C C . SER A 1 198 ? 15.956 0.169 -15.384 1.00 92.12 198 SER A C 1
ATOM 1589 O O . SER A 1 198 ? 16.241 1.364 -15.238 1.00 92.12 198 SER A O 1
ATOM 1591 N N . LEU A 1 199 ? 14.737 -0.326 -15.190 1.00 93.31 199 LEU A N 1
ATOM 1592 C CA . LEU A 1 199 ? 13.586 0.457 -14.756 1.00 93.31 199 LEU A CA 1
ATOM 1593 C C . LEU A 1 199 ? 13.237 0.129 -13.311 1.00 93.31 199 LEU A C 1
ATOM 1595 O O . LEU A 1 199 ? 13.343 -1.017 -12.882 1.00 93.31 199 LEU A O 1
ATOM 1599 N N . ILE A 1 200 ? 12.740 1.129 -12.596 1.00 94.25 200 ILE A N 1
ATOM 1600 C CA . ILE A 1 200 ? 11.968 0.918 -11.380 1.00 94.25 200 ILE A CA 1
ATOM 1601 C C . ILE A 1 200 ? 10.493 1.169 -11.689 1.00 94.25 200 ILE A C 1
ATOM 1603 O O . ILE A 1 200 ? 10.122 2.225 -12.209 1.00 94.25 200 ILE A O 1
ATOM 1607 N N . ILE A 1 201 ? 9.662 0.176 -11.390 1.00 94.06 201 ILE A N 1
ATOM 1608 C CA . ILE A 1 201 ? 8.211 0.223 -11.552 1.00 94.06 201 ILE A CA 1
ATOM 1609 C C . ILE A 1 201 ? 7.576 0.187 -10.174 1.00 94.06 201 ILE A C 1
ATOM 1611 O O . ILE A 1 201 ? 7.789 -0.752 -9.418 1.00 94.06 201 ILE A O 1
ATOM 1615 N N . HIS A 1 202 ? 6.752 1.172 -9.855 1.00 94.31 202 HIS A N 1
ATOM 1616 C CA . HIS A 1 202 ? 5.899 1.133 -8.677 1.00 94.31 202 HIS A CA 1
ATOM 1617 C C . HIS A 1 202 ? 4.536 0.575 -9.069 1.00 94.31 202 HIS A C 1
ATOM 1619 O O . HIS A 1 202 ? 3.857 1.158 -9.912 1.00 94.31 202 HIS A O 1
ATOM 1625 N N . VAL A 1 203 ? 4.118 -0.523 -8.443 1.00 94.06 203 VAL A N 1
ATOM 1626 C CA . VAL A 1 203 ? 2.773 -1.095 -8.615 1.00 94.06 203 VAL A CA 1
ATOM 1627 C C . VAL A 1 203 ? 1.964 -1.001 -7.326 1.00 94.06 203 VAL A C 1
ATOM 1629 O O . VAL A 1 203 ? 2.528 -0.924 -6.236 1.00 94.06 203 VAL A O 1
ATOM 1632 N N . PHE A 1 204 ? 0.636 -1.006 -7.423 1.00 90.00 204 PHE A N 1
ATOM 1633 C CA . PHE A 1 204 ? -0.229 -0.944 -6.236 1.00 90.00 204 PHE A CA 1
ATOM 1634 C C . PHE A 1 204 ? -0.439 -2.295 -5.546 1.00 90.00 204 PHE A C 1
ATOM 1636 O O . PHE A 1 204 ? -0.647 -2.338 -4.336 1.00 90.00 204 PHE A O 1
ATOM 1643 N N . ASP A 1 205 ? -0.395 -3.395 -6.297 1.00 90.75 205 ASP A N 1
ATOM 1644 C CA . ASP A 1 205 ? -0.650 -4.736 -5.770 1.00 90.75 205 ASP A CA 1
ATOM 1645 C C . ASP A 1 205 ? 0.666 -5.425 -5.389 1.00 90.75 205 ASP A C 1
ATOM 1647 O O . ASP A 1 205 ? 1.542 -5.650 -6.225 1.00 90.75 205 ASP A O 1
ATOM 1651 N N . LYS A 1 206 ? 0.789 -5.785 -4.109 1.00 90.62 206 LYS A N 1
ATOM 1652 C CA . LYS A 1 206 ? 1.956 -6.468 -3.540 1.00 90.62 206 LYS A CA 1
ATOM 1653 C C . LYS A 1 206 ? 2.201 -7.849 -4.146 1.00 90.62 206 LYS A C 1
ATOM 1655 O O . LYS A 1 206 ? 3.353 -8.219 -4.361 1.00 90.62 206 LYS A O 1
ATOM 1660 N N . LEU A 1 207 ? 1.142 -8.629 -4.366 1.00 91.81 207 LEU A N 1
ATOM 1661 C CA . LEU A 1 207 ? 1.246 -9.979 -4.921 1.00 91.81 207 LEU A CA 1
ATOM 1662 C C . LEU A 1 207 ? 1.633 -9.911 -6.391 1.00 91.81 207 LEU A C 1
ATOM 1664 O O . LEU A 1 207 ? 2.475 -10.690 -6.835 1.00 91.81 207 LEU A O 1
ATOM 1668 N N . LEU A 1 208 ? 1.080 -8.940 -7.118 1.00 92.12 208 LEU A N 1
ATOM 1669 C CA . LEU A 1 208 ? 1.506 -8.666 -8.482 1.00 92.12 208 LEU A CA 1
ATOM 1670 C C . LEU A 1 208 ? 2.973 -8.231 -8.522 1.00 92.12 208 LEU A C 1
ATOM 1672 O O . LEU A 1 208 ? 3.728 -8.774 -9.317 1.00 92.12 208 LEU A O 1
ATOM 1676 N N . ALA A 1 209 ? 3.403 -7.325 -7.639 1.00 92.75 209 ALA A N 1
ATOM 1677 C CA . ALA A 1 209 ? 4.798 -6.888 -7.566 1.00 92.75 209 ALA A CA 1
ATOM 1678 C C . ALA A 1 209 ? 5.753 -8.069 -7.350 1.00 92.75 209 ALA A C 1
ATOM 1680 O O . ALA A 1 209 ? 6.759 -8.204 -8.044 1.00 92.75 209 ALA A O 1
ATOM 1681 N N . ALA A 1 210 ? 5.401 -8.953 -6.410 1.00 91.75 210 ALA A N 1
ATOM 1682 C CA . ALA A 1 210 ? 6.159 -10.165 -6.125 1.00 91.75 210 ALA A CA 1
ATOM 1683 C C . ALA A 1 210 ? 6.175 -11.124 -7.321 1.00 91.75 210 ALA A C 1
ATOM 1685 O O . ALA A 1 210 ? 7.216 -11.697 -7.624 1.00 91.75 210 ALA A O 1
ATOM 1686 N N . LYS A 1 211 ? 5.044 -11.270 -8.023 1.00 91.62 211 LYS A N 1
ATOM 1687 C CA . LYS A 1 211 ? 4.958 -12.086 -9.235 1.00 91.62 211 LYS A CA 1
ATOM 1688 C C . LYS A 1 211 ? 5.867 -11.532 -10.327 1.00 91.62 211 LYS A C 1
ATOM 1690 O O . LYS A 1 211 ? 6.673 -12.288 -10.846 1.00 91.62 211 LYS A O 1
ATOM 1695 N N . ILE A 1 212 ? 5.786 -10.234 -10.620 1.00 90.69 212 ILE A N 1
ATOM 1696 C CA . ILE A 1 212 ? 6.624 -9.586 -11.637 1.00 90.69 212 ILE A CA 1
ATOM 1697 C C . ILE A 1 212 ? 8.106 -9.759 -11.293 1.00 90.69 212 ILE A C 1
ATOM 1699 O O . ILE A 1 212 ? 8.878 -10.170 -12.146 1.00 90.69 212 ILE A O 1
ATOM 1703 N N . GLY A 1 213 ? 8.493 -9.547 -10.032 1.00 86.44 213 GLY A N 1
ATOM 1704 C CA . GLY A 1 213 ? 9.874 -9.757 -9.588 1.00 86.44 213 GLY A CA 1
ATOM 1705 C C . GLY A 1 213 ? 10.360 -11.213 -9.635 1.00 86.44 213 GLY A C 1
ATOM 1706 O O . GLY A 1 213 ? 11.536 -11.458 -9.385 1.00 86.44 213 GLY A O 1
ATOM 1707 N N . CYS A 1 214 ? 9.478 -12.182 -9.902 1.00 84.50 214 CYS A N 1
ATOM 1708 C CA . CYS A 1 214 ? 9.823 -13.596 -10.064 1.00 84.50 214 CYS A CA 1
ATOM 1709 C C . CYS A 1 214 ? 9.634 -14.124 -11.492 1.00 84.50 214 CYS A C 1
ATOM 1711 O O . CYS A 1 214 ? 10.249 -15.133 -11.827 1.00 84.50 214 CYS A O 1
ATOM 1713 N N . SER A 1 215 ? 8.743 -13.531 -12.291 1.00 76.25 215 SER A N 1
ATOM 1714 C CA . SER A 1 215 ? 8.365 -14.037 -13.616 1.00 76.25 215 SER A CA 1
ATOM 1715 C C . SER A 1 215 ? 8.810 -13.154 -14.776 1.00 76.25 215 SER A C 1
ATOM 1717 O O . SER A 1 215 ? 8.489 -13.507 -15.908 1.00 76.25 215 SER A O 1
ATOM 1719 N N . ASP A 1 216 ? 9.510 -12.051 -14.487 1.00 81.69 216 ASP A N 1
ATOM 1720 C CA . ASP A 1 216 ? 9.927 -11.015 -15.437 1.00 81.69 216 ASP A CA 1
ATOM 1721 C C . ASP A 1 216 ? 8.730 -10.433 -16.235 1.00 81.69 216 ASP A C 1
ATOM 1723 O O . ASP A 1 216 ? 7.590 -10.906 -16.129 1.00 81.69 216 ASP A O 1
ATOM 1727 N N . LEU A 1 217 ? 8.932 -9.345 -16.984 1.00 90.06 217 LEU A N 1
ATOM 1728 C CA . LEU A 1 217 ? 7.927 -8.842 -17.943 1.00 90.06 217 LEU A CA 1
ATOM 1729 C C . LEU A 1 217 ? 8.393 -9.054 -19.378 1.00 90.06 217 LEU A C 1
ATOM 1731 O O . LEU A 1 217 ? 9.580 -9.145 -19.643 1.00 90.06 217 LEU A O 1
ATOM 1735 N N . VAL A 1 218 ? 7.469 -9.079 -20.334 1.00 91.00 218 VAL A N 1
ATOM 1736 C CA . VAL A 1 218 ? 7.804 -9.131 -21.763 1.00 91.00 218 VAL A CA 1
ATOM 1737 C C . VAL A 1 218 ? 7.593 -7.771 -22.419 1.00 91.00 218 VAL A C 1
ATOM 1739 O O . VAL A 1 218 ? 6.538 -7.160 -22.250 1.00 91.00 218 VAL A O 1
ATOM 1742 N N . PHE A 1 219 ? 8.583 -7.305 -23.180 1.00 90.31 219 PHE A N 1
ATOM 1743 C CA . PHE A 1 219 ? 8.481 -6.122 -24.029 1.00 90.31 219 PHE A CA 1
ATOM 1744 C C . PHE A 1 219 ? 9.173 -6.338 -25.378 1.00 90.31 219 PHE A C 1
ATOM 1746 O O . PHE A 1 219 ? 10.383 -6.552 -25.446 1.00 90.31 219 PHE A O 1
ATOM 1753 N N . ASP A 1 220 ? 8.401 -6.253 -26.460 1.00 87.31 220 ASP A N 1
ATOM 1754 C CA . ASP A 1 220 ? 8.847 -6.474 -27.843 1.00 87.31 220 ASP A CA 1
ATOM 1755 C C . ASP A 1 220 ? 9.608 -7.803 -28.016 1.00 87.31 220 ASP A C 1
ATOM 1757 O O . ASP A 1 220 ? 10.704 -7.869 -28.576 1.00 87.31 220 ASP A O 1
ATOM 1761 N N . GLY A 1 221 ? 9.046 -8.865 -27.429 1.00 83.81 221 GLY A N 1
ATOM 1762 C CA . GLY A 1 221 ? 9.604 -10.219 -27.457 1.00 83.81 221 GLY A CA 1
ATOM 1763 C C . GLY A 1 221 ? 10.801 -10.457 -26.529 1.00 83.81 221 GLY A C 1
ATOM 1764 O O . GLY A 1 221 ? 11.309 -11.576 -26.489 1.00 83.81 221 GLY A O 1
ATOM 1765 N N . LEU A 1 222 ? 11.248 -9.449 -25.776 1.00 85.50 222 LEU A N 1
ATOM 1766 C CA . LEU A 1 222 ? 12.332 -9.570 -24.800 1.00 85.50 222 LEU A CA 1
ATOM 1767 C C . LEU A 1 222 ? 11.781 -9.718 -23.386 1.00 85.50 222 LEU A C 1
ATOM 1769 O O . LEU A 1 222 ? 10.829 -9.037 -23.021 1.00 85.50 222 LEU A O 1
ATOM 1773 N N . VAL A 1 223 ? 12.421 -10.575 -22.596 1.00 88.31 223 VAL A N 1
ATOM 1774 C CA . VAL A 1 223 ? 12.150 -10.732 -21.163 1.00 88.31 223 VAL A CA 1
ATOM 1775 C C . VAL A 1 223 ? 12.962 -9.681 -20.388 1.00 88.31 223 VAL A C 1
ATOM 1777 O O . VAL A 1 223 ? 14.166 -9.544 -20.626 1.00 88.31 223 VAL A O 1
ATOM 1780 N N . LEU A 1 224 ? 12.282 -8.918 -19.529 1.00 85.56 224 LEU A N 1
ATOM 1781 C CA . LEU A 1 224 ? 12.741 -7.748 -18.770 1.00 85.56 224 LEU A CA 1
ATOM 1782 C C . LEU A 1 224 ? 12.812 -8.021 -17.266 1.00 85.56 224 LEU A C 1
ATOM 1784 O O . LEU A 1 224 ? 11.775 -8.485 -16.742 1.00 85.56 224 LEU A O 1
#

Organism: NCBI:txid708437

Radius of gyration: 32.09 Å; Cα contacts (8 Å, |Δi|>4): 313; chains: 1; bounding box: 60×79×82 Å

Nearest PDB structures (foldseek):
  4c9d-assembly1_B  TM=2.651E-01  e=1.722E-02  Thermus thermophilus HB8
  7amv-assembly1_A  TM=2.620E-01  e=1.067E+00  Vaccinia virus GLV-1h68
  6rid-assembly1_A  TM=2.594E-01  e=1.375E+00  Vaccinia virus GLV-1h68
  6ric-assembly1_A  TM=2.801E-01  e=1.291E+00  Vaccinia virus GLV-1h68
  8p0n-assembly1_A  TM=2.957E-01  e=4.594E+00  Orthopoxvirus vaccinia